Protein AF-0000000070534910 (afdb_homodimer)

Solvent-accessible surface area (backbone atoms only — not comparable to full-atom values): 17827 Å² total; per-residue (Å²): 133,79,80,84,68,73,78,79,68,80,75,78,78,76,74,76,77,80,67,72,77,66,72,62,59,56,47,49,51,49,46,51,58,45,48,72,62,50,67,74,74,68,76,67,68,64,69,59,75,60,53,63,81,56,89,54,40,51,36,64,45,74,41,80,43,44,37,58,81,62,68,38,50,87,40,42,67,33,67,62,56,49,72,43,38,45,42,42,46,44,35,56,79,81,44,58,54,65,38,66,34,26,46,50,37,21,41,42,20,73,74,67,58,80,42,68,62,32,36,31,23,67,69,40,56,37,62,41,70,36,33,28,46,47,99,86,66,45,82,45,74,46,78,39,61,44,48,34,47,71,42,52,27,14,55,131,77,85,79,68,69,81,73,68,79,74,77,75,73,72,75,75,78,68,72,77,66,71,62,60,57,46,48,49,49,45,52,57,45,50,74,63,49,69,74,75,69,75,66,68,64,69,59,76,61,52,64,81,56,89,53,39,51,36,63,46,73,44,80,43,43,36,58,81,63,68,38,49,89,38,43,68,33,67,61,55,49,73,41,36,46,42,43,46,45,37,56,78,81,43,58,56,64,38,66,35,26,45,50,38,22,42,42,20,72,74,67,58,80,41,68,62,30,37,31,22,67,69,40,55,37,64,42,72,36,32,26,45,48,99,84,67,46,80,43,76,47,79,38,62,46,47,33,48,72,42,52,28,14,54

Structure (mmCIF, N/CA/C/O backbone):
data_AF-0000000070534910-model_v1
#
loop_
_entity.id
_entity.type
_entity.pdbx_description
1 polymer 'TGF-beta family profile domain-containing protein'
#
loop_
_atom_site.group_PDB
_atom_site.id
_atom_site.type_symbol
_atom_site.label_atom_id
_atom_site.label_alt_id
_atom_site.label_comp_id
_atom_site.label_asym_id
_atom_site.label_entity_id
_atom_site.label_seq_id
_atom_site.pdbx_PDB_ins_code
_atom_site.Cartn_x
_atom_site.Cartn_y
_atom_site.Cartn_z
_atom_site.occupancy
_atom_site.B_iso_or_equiv
_atom_site.auth_seq_id
_atom_site.auth_comp_id
_atom_site.auth_asym_id
_atom_site.auth_atom_id
_atom_site.pdbx_PDB_model_num
ATOM 1 N N . VAL A 1 1 ? 40.25 -13.133 -57.094 1 22.84 1 VAL A N 1
ATOM 2 C CA . VAL A 1 1 ? 39.719 -14.414 -56.625 1 22.84 1 VAL A CA 1
ATOM 3 C C . VAL A 1 1 ? 40.625 -14.969 -55.531 1 22.84 1 VAL A C 1
ATOM 5 O O . VAL A 1 1 ? 40.156 -15.484 -54.531 1 22.84 1 VAL A O 1
ATOM 8 N N . GLY A 1 2 ? 41.938 -14.969 -55.625 1 22.06 2 GLY A N 1
ATOM 9 C CA . GLY A 1 2 ? 42.594 -16.172 -55.125 1 22.06 2 GLY A CA 1
ATOM 10 C C . GLY A 1 2 ? 42.906 -16.156 -53.656 1 22.06 2 GLY A C 1
ATOM 11 O O . GLY A 1 2 ? 43.062 -17.219 -53.031 1 22.06 2 GLY A O 1
ATOM 12 N N . VAL A 1 3 ? 43.375 -15.039 -53.125 1 27.94 3 VAL A N 1
ATOM 13 C CA . VAL A 1 3 ? 44.406 -15.062 -52.062 1 27.94 3 VAL A CA 1
ATOM 14 C C . VAL A 1 3 ? 43.75 -15.305 -50.719 1 27.94 3 VAL A C 1
ATOM 16 O O . VAL A 1 3 ? 44.438 -15.594 -49.719 1 27.94 3 VAL A O 1
ATOM 19 N N . LEU A 1 4 ? 42.375 -14.969 -50.562 1 28.66 4 LEU A N 1
ATOM 20 C CA . LEU A 1 4 ? 41.875 -14.57 -49.25 1 28.66 4 LEU A CA 1
ATOM 21 C C . LEU A 1 4 ? 41.656 -15.797 -48.344 1 28.66 4 LEU A C 1
ATOM 23 O O . LEU A 1 4 ? 41.031 -15.695 -47.312 1 28.66 4 LEU A O 1
ATOM 27 N N . GLN A 1 5 ? 42 -17 -48.906 1 27.08 5 GLN A N 1
ATOM 28 C CA . GLN A 1 5 ? 41.281 -18.172 -48.438 1 27.08 5 GLN A CA 1
ATOM 29 C C . GLN A 1 5 ? 41.75 -18.578 -47.031 1 27.08 5 GLN A C 1
ATOM 31 O O . GLN A 1 5 ? 41.156 -19.438 -46.375 1 27.08 5 GLN A O 1
ATOM 36 N N . TRP A 1 6 ? 42.969 -18.188 -46.625 1 26.48 6 TRP A N 1
ATOM 37 C CA . TRP A 1 6 ? 43.656 -19.297 -45.969 1 26.48 6 TRP A CA 1
ATOM 38 C C . TRP A 1 6 ? 43.125 -19.516 -44.562 1 26.48 6 TRP A C 1
ATOM 40 O O . TRP A 1 6 ? 42.938 -20.672 -44.156 1 26.48 6 TRP A O 1
ATOM 50 N N . LEU A 1 7 ? 43.156 -18.516 -43.625 1 28.38 7 LEU A N 1
ATOM 51 C CA . LEU A 1 7 ? 43.625 -18.781 -42.281 1 28.38 7 LEU A CA 1
ATOM 52 C C . LEU A 1 7 ? 42.5 -19.312 -41.406 1 28.38 7 LEU A C 1
ATOM 54 O O . LEU A 1 7 ? 42.656 -19.391 -40.188 1 28.38 7 LEU A O 1
ATOM 58 N N . LEU A 1 8 ? 41.281 -19.547 -41.906 1 32.53 8 LEU A N 1
ATOM 59 C CA . LEU A 1 8 ? 40.219 -19.609 -40.938 1 32.53 8 LEU A CA 1
ATOM 60 C C . LEU A 1 8 ? 40.25 -20.922 -40.156 1 32.53 8 LEU A C 1
ATOM 62 O O . LEU A 1 8 ? 39.812 -21.969 -40.656 1 32.53 8 LEU A O 1
ATOM 66 N N . GLY A 1 9 ? 41.5 -21.281 -39.719 1 27.59 9 GLY A N 1
ATOM 67 C CA . GLY A 1 9 ? 41.562 -22.594 -39.094 1 27.59 9 GLY A CA 1
ATOM 68 C C . GLY A 1 9 ? 40.5 -22.828 -38.062 1 27.59 9 GLY A C 1
ATOM 69 O O . GLY A 1 9 ? 39.875 -21.875 -37.562 1 27.59 9 GLY A O 1
ATOM 70 N N . ARG A 1 10 ? 40.156 -24.109 -37.719 1 30.59 10 ARG A N 1
ATOM 71 C CA . ARG A 1 10 ? 39.156 -25.062 -37.188 1 30.59 10 ARG A CA 1
ATOM 72 C C . ARG A 1 10 ? 39.094 -24.984 -35.656 1 30.59 10 ARG A C 1
ATOM 74 O O . ARG A 1 10 ? 39.875 -25.656 -34.969 1 30.59 10 ARG A O 1
ATOM 81 N N . LEU A 1 11 ? 39.156 -23.844 -35 1 33.03 11 LEU A N 1
ATOM 82 C CA . LEU A 1 11 ? 39.188 -24.078 -33.562 1 33.03 11 LEU A CA 1
ATOM 83 C C . LEU A 1 11 ? 38 -24.922 -33.125 1 33.03 11 LEU A C 1
ATOM 85 O O . LEU A 1 11 ? 36.844 -24.656 -33.531 1 33.03 11 LEU A O 1
ATOM 89 N N . PRO A 1 12 ? 38.188 -26.234 -32.812 1 33.62 12 PRO A N 1
ATOM 90 C CA . PRO A 1 12 ? 37.125 -27.156 -32.344 1 33.62 12 PRO A CA 1
ATOM 91 C C . PRO A 1 12 ? 36.406 -26.641 -31.125 1 33.62 12 PRO A C 1
ATOM 93 O O . PRO A 1 12 ? 37 -26.172 -30.172 1 33.62 12 PRO A O 1
ATOM 96 N N . TRP A 1 13 ? 35.344 -25.875 -31.25 1 32.12 13 TRP A N 1
ATOM 97 C CA . TRP A 1 13 ? 34.438 -25.5 -30.188 1 32.12 13 TRP A CA 1
ATOM 98 C C . TRP A 1 13 ? 33.969 -26.734 -29.406 1 32.12 13 TRP A C 1
ATOM 100 O O . TRP A 1 13 ? 33.219 -27.562 -29.938 1 32.12 13 TRP A O 1
ATOM 110 N N . HIS A 1 14 ? 34.906 -27.453 -28.703 1 31.38 14 HIS A N 1
ATOM 111 C CA . HIS A 1 14 ? 34.438 -28.531 -27.844 1 31.38 14 HIS A CA 1
ATOM 112 C C . HIS A 1 14 ? 33.281 -28.078 -26.953 1 31.38 14 HIS A C 1
ATOM 114 O O . HIS A 1 14 ? 33.438 -27.109 -26.203 1 31.38 14 HIS A O 1
ATOM 120 N N . GLN A 1 15 ? 32.062 -28.156 -27.375 1 29.89 15 GLN A N 1
ATOM 121 C CA . GLN A 1 15 ? 30.828 -28.094 -26.625 1 29.89 15 GLN A CA 1
ATOM 122 C C . GLN A 1 15 ? 30.891 -28.969 -25.375 1 29.89 15 GLN A C 1
ATOM 124 O O . GLN A 1 15 ? 30.797 -30.188 -25.469 1 29.89 15 GLN A O 1
ATOM 129 N N . GLU A 1 16 ? 31.812 -28.719 -24.438 1 33.69 16 GLU A N 1
ATOM 130 C CA . GLU A 1 16 ? 31.656 -29.531 -23.219 1 33.69 16 GLU A CA 1
ATOM 131 C C . GLU A 1 16 ? 30.203 -29.531 -22.734 1 33.69 16 GLU A C 1
ATOM 133 O O . GLU A 1 16 ? 29.594 -28.469 -22.609 1 33.69 16 GLU A O 1
ATOM 138 N N . ASN A 1 17 ? 29.438 -30.594 -22.984 1 32.16 17 ASN A N 1
ATOM 139 C CA . ASN A 1 17 ? 28.125 -31 -22.469 1 32.16 17 ASN A CA 1
ATOM 140 C C . ASN A 1 17 ? 28.016 -30.766 -20.969 1 32.16 17 ASN A C 1
ATOM 142 O O . ASN A 1 17 ? 28.688 -31.422 -20.172 1 32.16 17 ASN A O 1
ATOM 146 N N . TRP A 1 18 ? 27.891 -29.562 -20.453 1 38.5 18 TRP A N 1
ATOM 147 C CA . TRP A 1 18 ? 27.562 -29.344 -19.047 1 38.5 18 TRP A CA 1
ATOM 148 C C . TRP A 1 18 ? 26.359 -30.188 -18.641 1 38.5 18 TRP A C 1
ATOM 150 O O . TRP A 1 18 ? 25.25 -30 -19.141 1 38.5 18 TRP A O 1
ATOM 160 N N . GLU A 1 19 ? 26.562 -31.469 -18.391 1 36.44 19 GLU A N 1
ATOM 161 C CA . GLU A 1 19 ? 25.484 -32.312 -17.844 1 36.44 19 GLU A CA 1
ATOM 162 C C . GLU A 1 19 ? 24.969 -31.75 -16.516 1 36.44 19 GLU A C 1
ATOM 164 O O . GLU A 1 19 ? 25.75 -31.406 -15.633 1 36.44 19 GLU A O 1
ATOM 169 N N . PRO A 1 20 ? 23.844 -31.266 -16.516 1 40 20 PRO A N 1
ATOM 170 C CA . PRO A 1 20 ? 23.297 -30.766 -15.242 1 40 20 PRO A CA 1
ATOM 171 C C . PRO A 1 20 ? 23.438 -31.766 -14.109 1 40 20 PRO A C 1
ATOM 173 O O . PRO A 1 20 ? 23.469 -32.969 -14.344 1 40 20 PRO A O 1
ATOM 176 N N . PRO A 1 21 ? 24.094 -31.453 -13.078 1 40.59 21 PRO A N 1
ATOM 177 C CA . PRO A 1 21 ? 24.203 -32.438 -12 1 40.59 21 PRO A CA 1
ATOM 178 C C . PRO A 1 21 ? 22.891 -33.188 -11.727 1 40.59 21 PRO A C 1
ATOM 180 O O . PRO A 1 21 ? 21.812 -32.656 -12.062 1 40.59 21 PRO A O 1
ATOM 183 N N . ALA A 1 22 ? 22.906 -34.5 -11.477 1 38.75 22 ALA A N 1
ATOM 184 C CA . ALA A 1 22 ? 21.828 -35.469 -11.281 1 38.75 22 ALA A CA 1
ATOM 185 C C . ALA A 1 22 ? 20.766 -34.906 -10.328 1 38.75 22 ALA A C 1
ATOM 187 O O . ALA A 1 22 ? 21.078 -34.125 -9.445 1 38.75 22 ALA A O 1
ATOM 188 N N . TRP A 1 23 ? 19.453 -35.188 -10.562 1 43.28 23 TRP A N 1
ATOM 189 C CA . TRP A 1 23 ? 18.188 -34.875 -9.922 1 43.28 23 TRP A CA 1
ATOM 190 C C . TRP A 1 23 ? 18.25 -35.188 -8.422 1 43.28 23 TRP A C 1
ATOM 192 O O . TRP A 1 23 ? 17.375 -34.75 -7.66 1 43.28 23 TRP A O 1
ATOM 202 N N . GLY A 1 24 ? 19.141 -36.062 -8.039 1 42.91 24 GLY A N 1
ATOM 203 C CA . GLY A 1 24 ? 19.188 -36.531 -6.656 1 42.91 24 GLY A CA 1
ATOM 204 C C . GLY A 1 24 ? 19.625 -35.438 -5.695 1 42.91 24 GLY A C 1
ATOM 205 O O . GLY A 1 24 ? 19.172 -35.375 -4.555 1 42.91 24 GLY A O 1
ATOM 206 N N . SER A 1 25 ? 20.656 -34.688 -6.121 1 49.06 25 SER A N 1
ATOM 207 C CA . SER A 1 25 ? 21.188 -33.688 -5.199 1 49.06 25 SER A CA 1
ATOM 208 C C . SER A 1 25 ? 20.219 -32.531 -5.023 1 49.06 25 SER A C 1
ATOM 210 O O . SER A 1 25 ? 20.141 -31.953 -3.939 1 49.06 25 SER A O 1
ATOM 212 N N . LEU A 1 26 ? 19.516 -32.188 -6.062 1 45.28 26 LEU A N 1
ATOM 213 C CA . LEU A 1 26 ? 18.547 -31.094 -5.93 1 45.28 26 LEU A CA 1
ATOM 214 C C . LEU A 1 26 ? 17.328 -31.547 -5.117 1 45.28 26 LEU A C 1
ATOM 216 O O . LEU A 1 26 ? 16.719 -30.734 -4.418 1 45.28 26 LEU A O 1
ATOM 220 N N . GLU A 1 27 ? 16.984 -32.844 -5.242 1 47.19 27 GLU A N 1
ATOM 221 C CA . GLU A 1 27 ? 15.938 -33.375 -4.387 1 47.19 27 GLU A CA 1
ATOM 222 C C . GLU A 1 27 ? 16.359 -33.375 -2.922 1 47.19 27 GLU A C 1
ATOM 224 O O . GLU A 1 27 ? 15.57 -33.094 -2.033 1 47.19 27 GLU A O 1
ATOM 229 N N . MET A 1 28 ? 17.641 -33.688 -2.686 1 47.75 28 MET A N 1
ATOM 230 C CA . MET A 1 28 ? 18.141 -33.656 -1.311 1 47.75 28 MET A CA 1
ATOM 231 C C . MET A 1 28 ? 18.141 -32.25 -0.752 1 47.75 28 MET A C 1
ATOM 233 O O . MET A 1 28 ? 17.766 -32.031 0.404 1 47.75 28 MET A O 1
ATOM 237 N N . LEU A 1 29 ? 18.516 -31.281 -1.653 1 47.78 29 LEU A N 1
ATOM 238 C CA . LEU A 1 29 ? 18.484 -29.906 -1.172 1 47.78 29 LEU A CA 1
ATOM 239 C C . LEU A 1 29 ? 17.047 -29.406 -1.02 1 47.78 29 LEU A C 1
ATOM 241 O O . LEU A 1 29 ? 16.734 -28.703 -0.0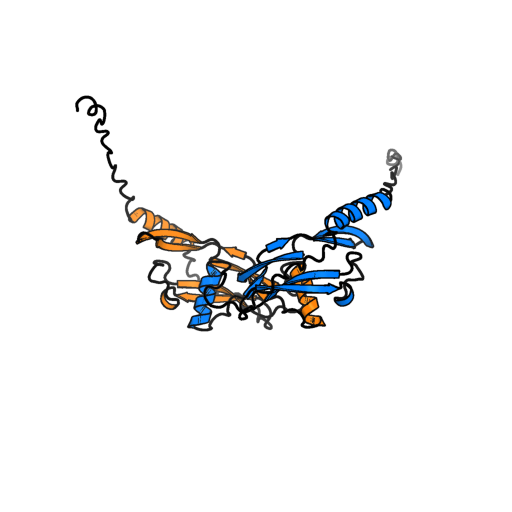58 1 47.78 29 LEU A O 1
ATOM 245 N N . ALA A 1 30 ? 16.156 -29.766 -1.911 1 46.94 30 ALA A N 1
ATOM 246 C CA . ALA A 1 30 ? 14.742 -29.438 -1.763 1 46.94 30 ALA A CA 1
ATOM 247 C C . ALA A 1 30 ? 14.133 -30.156 -0.566 1 46.94 30 ALA A C 1
ATOM 249 O O . ALA A 1 30 ? 13.344 -29.578 0.185 1 46.94 30 ALA A O 1
ATOM 250 N N . ARG A 1 31 ? 14.438 -31.359 -0.306 1 46.19 31 ARG A N 1
ATOM 251 C CA . ARG A 1 31 ? 13.992 -32.094 0.871 1 46.19 31 ARG A CA 1
ATOM 252 C C . ARG A 1 31 ? 14.609 -31.531 2.143 1 46.19 31 ARG A C 1
ATOM 254 O O . ARG A 1 31 ? 13.953 -31.469 3.184 1 46.19 31 ARG A O 1
ATOM 261 N N . SER A 1 32 ? 15.914 -31.172 2.104 1 45.91 32 SER A N 1
ATOM 262 C CA . SER A 1 32 ? 16.5 -30.531 3.279 1 45.91 32 SER A CA 1
ATOM 263 C C . SER A 1 32 ? 15.859 -29.188 3.568 1 45.91 32 SER A C 1
ATOM 265 O O . SER A 1 32 ? 15.586 -28.859 4.727 1 45.91 32 SER A O 1
ATOM 267 N N . LEU A 1 33 ? 15.609 -28.422 2.525 1 44.97 33 LEU A N 1
ATOM 268 C CA . LEU A 1 33 ? 14.914 -27.156 2.727 1 44.97 33 LEU A CA 1
ATOM 269 C C . LEU A 1 33 ? 13.445 -27.391 3.049 1 44.97 33 LEU A C 1
ATOM 271 O O . LEU A 1 33 ? 12.859 -26.672 3.869 1 44.97 33 LEU A O 1
ATOM 275 N N . ALA A 1 34 ? 12.875 -28.359 2.465 1 40.88 34 ALA A N 1
ATOM 276 C CA . ALA A 1 34 ? 11.516 -28.75 2.846 1 40.88 34 ALA A CA 1
ATOM 277 C C . ALA A 1 34 ? 11.492 -29.359 4.242 1 40.88 34 ALA A C 1
ATOM 279 O O . ALA A 1 34 ? 10.516 -29.188 4.98 1 40.88 34 ALA A O 1
ATOM 280 N N . LYS A 1 35 ? 12.508 -30.234 4.602 1 40.56 35 LYS A N 1
ATOM 281 C CA . LYS A 1 35 ? 12.555 -30.781 5.957 1 40.56 35 LYS A CA 1
ATOM 282 C C . LYS A 1 35 ? 12.688 -29.672 6.988 1 40.56 35 LYS A C 1
ATOM 284 O O . LYS A 1 35 ? 12.258 -29.812 8.133 1 40.56 35 LYS A O 1
ATOM 289 N N . HIS A 1 36 ? 13.516 -28.641 6.766 1 40.38 36 HIS A N 1
ATOM 290 C CA . HIS A 1 36 ? 13.508 -27.562 7.75 1 40.38 36 HIS A CA 1
ATOM 291 C C . HIS A 1 36 ? 12.133 -26.906 7.836 1 40.38 36 HIS A C 1
ATOM 293 O O . HIS A 1 36 ? 11.875 -26.109 8.742 1 40.38 36 HIS A O 1
ATOM 299 N N . PHE A 1 37 ? 11.367 -27.078 6.738 1 38.44 37 PHE A N 1
ATOM 300 C CA . PHE A 1 37 ? 10.008 -26.562 6.887 1 38.44 37 PHE A CA 1
ATOM 301 C C . PHE A 1 37 ? 9.086 -27.625 7.461 1 38.44 37 PHE A C 1
ATOM 303 O O . PHE A 1 37 ? 7.863 -27.453 7.469 1 38.44 37 PHE A O 1
ATOM 310 N N . GLN A 1 38 ? 9.555 -28.859 7.52 1 34.72 38 GLN A N 1
ATOM 311 C CA . GLN A 1 38 ? 8.68 -29.828 8.188 1 34.72 38 GLN A CA 1
ATOM 312 C C . GLN A 1 38 ? 8.602 -29.547 9.688 1 34.72 38 GLN A C 1
ATOM 314 O O . GLN A 1 38 ? 9.609 -29.625 10.391 1 34.72 38 GLN A O 1
ATOM 319 N N . HIS A 1 39 ? 7.828 -28.672 10.148 1 31.25 39 HIS A N 1
ATOM 320 C CA . HIS A 1 39 ? 7.484 -28.594 11.562 1 31.25 39 HIS A CA 1
ATOM 321 C C . HIS A 1 39 ? 7.105 -29.969 12.117 1 31.25 39 HIS A C 1
ATOM 323 O O . HIS A 1 39 ? 6.492 -30.781 11.422 1 31.25 39 HIS A O 1
ATOM 329 N N . PRO A 1 40 ? 7.824 -30.641 13.023 1 32.34 40 PRO A N 1
ATOM 330 C CA . PRO A 1 40 ? 7.203 -31.734 13.789 1 32.34 40 PRO A CA 1
ATOM 331 C C . PRO A 1 40 ? 5.719 -31.484 14.055 1 32.34 40 PRO A C 1
ATOM 333 O O . PRO A 1 40 ? 5.273 -30.344 14.109 1 32.34 40 PRO A O 1
ATOM 336 N N . SER A 1 41 ? 4.859 -32.5 13.727 1 32.31 41 SER A N 1
ATOM 337 C CA . SER A 1 41 ? 3.422 -32.531 13.961 1 32.31 41 SER A CA 1
ATOM 338 C C . SER A 1 41 ? 3.094 -32.188 15.414 1 32.31 41 SER A C 1
ATOM 340 O O . SER A 1 41 ? 2.02 -32.531 15.914 1 32.31 41 SER A O 1
ATOM 342 N N . ARG A 1 42 ? 4.035 -31.891 16.297 1 29.94 42 ARG A N 1
ATOM 343 C CA . ARG A 1 42 ? 3.34 -31.719 17.562 1 29.94 42 ARG A CA 1
ATOM 344 C C . ARG A 1 42 ? 2.076 -30.875 17.391 1 29.94 42 ARG A C 1
ATOM 346 O O . ARG A 1 42 ? 2.029 -29.984 16.531 1 29.94 42 ARG A O 1
ATOM 353 N N . ARG A 1 43 ? 0.909 -31.453 17.75 1 31.55 43 ARG A N 1
ATOM 354 C CA . ARG A 1 43 ? -0.457 -30.969 17.906 1 31.55 43 ARG A CA 1
ATOM 355 C C . ARG A 1 43 ? -0.469 -29.516 18.422 1 31.55 43 ARG A C 1
ATOM 357 O O . ARG A 1 43 ? -1.476 -29.062 18.953 1 31.55 43 ARG A O 1
ATOM 364 N N . GLY A 1 44 ? 0.792 -29.047 18.734 1 28.08 44 GLY A N 1
ATOM 365 C CA . GLY A 1 44 ? 0.521 -27.766 19.375 1 28.08 44 GLY A CA 1
ATOM 366 C C . GLY A 1 44 ? -0.307 -26.828 18.516 1 28.08 44 GLY A C 1
ATOM 367 O O . GLY A 1 44 ? -0.057 -26.688 17.328 1 28.08 44 GLY A O 1
ATOM 368 N N . GLY A 1 45 ? -1.567 -26.781 18.766 1 27.95 45 GLY A N 1
ATOM 369 C CA . GLY A 1 45 ? -2.449 -25.75 18.25 1 27.95 45 GLY A CA 1
ATOM 370 C C . GLY A 1 45 ? -1.755 -24.406 18.047 1 27.95 45 GLY A C 1
ATOM 371 O O . GLY A 1 45 ? -1.227 -23.828 19 1 27.95 45 GLY A O 1
ATOM 372 N N . PHE A 1 46 ? -0.848 -24.406 17.125 1 30.89 46 PHE A N 1
ATOM 373 C CA . PHE A 1 46 ? -0.52 -23 16.891 1 30.89 46 PHE A CA 1
ATOM 374 C C . PHE A 1 46 ? -1.752 -22.125 17.062 1 30.89 46 PHE A C 1
ATOM 376 O O . PHE A 1 46 ? -2.77 -22.344 16.406 1 30.89 46 PHE A O 1
ATOM 383 N N . PRO A 1 47 ? -1.944 -21.688 18.312 1 33.5 47 PRO A N 1
ATOM 384 C CA . PRO A 1 47 ? -3.051 -20.734 18.281 1 33.5 47 PRO A CA 1
ATOM 385 C C . PRO A 1 47 ? -3.088 -19.906 17 1 33.5 47 PRO A C 1
ATOM 387 O O . PRO A 1 47 ? -2.051 -19.422 16.547 1 33.5 47 PRO A O 1
ATOM 390 N N . GLY A 1 48 ? -3.553 -20.5 15.914 1 32.66 48 GLY A N 1
ATOM 391 C CA . GLY A 1 48 ? -3.867 -19.5 14.898 1 32.66 48 GLY A CA 1
ATOM 392 C C . GLY A 1 48 ? -3.93 -18.094 15.453 1 32.66 48 GLY A C 1
ATOM 393 O O . GLY A 1 48 ? -4.449 -17.875 16.547 1 32.66 48 GLY A O 1
ATOM 394 N N . SER A 1 49 ? -2.793 -17.484 15.477 1 35.22 49 SER A N 1
ATOM 395 C CA . SER A 1 49 ? -3.102 -16.094 15.797 1 35.22 49 SER A CA 1
ATOM 396 C C . SER A 1 49 ? -4.566 -15.773 15.523 1 35.22 49 SER A C 1
ATOM 398 O O . SER A 1 49 ? -5.012 -15.805 14.375 1 35.22 49 SER A O 1
ATOM 400 N N . ARG A 1 50 ? -5.484 -16.406 16.234 1 36.34 50 ARG A N 1
ATOM 401 C CA . ARG A 1 50 ? -6.809 -15.789 16.219 1 36.34 50 ARG A CA 1
ATOM 402 C C . ARG A 1 50 ? -6.738 -14.359 15.688 1 36.34 50 ARG A C 1
ATOM 404 O O . ARG A 1 50 ? -5.953 -13.547 16.188 1 36.34 50 ARG A O 1
ATOM 411 N N . GLY A 1 51 ? -6.816 -14.25 14.461 1 41 51 GLY A N 1
ATOM 412 C CA . GLY A 1 51 ? -7.043 -12.867 14.07 1 41 51 GLY A CA 1
ATOM 413 C C . GLY A 1 51 ? -7.57 -12.008 15.195 1 41 51 GLY A C 1
ATOM 414 O O . GLY A 1 51 ? -8.453 -12.43 15.945 1 41 51 GLY A O 1
ATOM 415 N N . GLU A 1 52 ? -6.73 -11.539 16 1 45.06 52 GLU A N 1
ATOM 416 C CA . GLU A 1 52 ? -7.426 -10.555 16.828 1 45.06 52 GLU A CA 1
ATOM 417 C C . GLU A 1 52 ? -8.828 -10.281 16.297 1 45.06 52 GLU A C 1
ATOM 419 O O . GLU A 1 52 ? -9.039 -10.172 15.086 1 45.06 52 GLU A O 1
ATOM 424 N N . ALA A 1 53 ? -9.852 -10.93 16.75 1 49 53 ALA A N 1
ATOM 425 C CA . ALA A 1 53 ? -11.227 -10.531 16.453 1 49 53 ALA A CA 1
ATOM 426 C C . ALA A 1 53 ? -11.273 -9.125 15.859 1 49 53 ALA A C 1
ATOM 428 O O . ALA A 1 53 ? -11.094 -8.133 16.562 1 49 53 ALA A O 1
ATOM 429 N N . SER A 1 54 ? -10.641 -9.039 14.578 1 60.44 54 SER A N 1
ATOM 430 C CA . SER A 1 54 ? -10.484 -7.738 13.93 1 60.44 54 SER A CA 1
ATOM 431 C C . SER A 1 54 ? -11.758 -6.906 14.039 1 60.44 54 SER A C 1
ATOM 433 O O . SER A 1 54 ? -12.844 -7.383 13.695 1 60.44 54 SER A O 1
ATOM 435 N N . ASP A 1 55 ? -11.891 -6.246 15.07 1 83.56 55 ASP A N 1
ATOM 436 C CA . ASP A 1 55 ? -12.945 -5.246 15.117 1 83.56 55 ASP A CA 1
ATOM 437 C C . ASP A 1 55 ? -13.141 -4.594 13.75 1 83.56 55 ASP A C 1
ATOM 439 O O . ASP A 1 55 ? -13.453 -3.402 13.664 1 83.56 55 ASP A O 1
ATOM 443 N N . GLY A 1 56 ? -12.641 -5.438 12.57 1 95.5 56 GLY A N 1
ATOM 444 C CA . GLY A 1 56 ? -12.852 -4.926 11.227 1 95.5 56 GLY A CA 1
ATOM 445 C C . GLY A 1 56 ? -11.742 -4.008 10.75 1 95.5 56 GLY A C 1
ATOM 446 O O . GLY A 1 56 ? -11.766 -3.531 9.617 1 95.5 56 GLY A O 1
ATOM 447 N N . LYS A 1 57 ? -10.766 -3.854 11.617 1 97.44 57 LYS A N 1
ATOM 448 C CA . LYS A 1 57 ? -9.656 -2.959 11.281 1 97.44 57 LYS A CA 1
ATOM 449 C C . LYS A 1 57 ? -8.539 -3.711 10.562 1 97.44 57 LYS A C 1
ATOM 451 O O . LYS A 1 57 ? -8.438 -4.934 10.68 1 97.44 57 LYS A O 1
ATOM 456 N N . CYS A 1 58 ? -7.719 -3.035 9.852 1 98.56 58 CYS A N 1
ATOM 457 C CA . CYS A 1 58 ? -6.605 -3.541 9.062 1 98.56 58 CYS A CA 1
ATOM 458 C C . CYS A 1 58 ? -5.789 -4.555 9.852 1 98.56 58 CYS A C 1
ATOM 460 O O . CYS A 1 58 ? -5.219 -4.219 10.891 1 98.56 58 CYS A O 1
ATOM 462 N N . CYS A 1 59 ? -5.707 -5.801 9.32 1 98.5 59 CYS A N 1
ATOM 463 C CA . CYS A 1 59 ? -4.953 -6.852 9.992 1 98.5 59 CYS A CA 1
ATOM 464 C C . CYS A 1 59 ? -4.527 -7.934 9.008 1 98.5 59 CYS A C 1
ATOM 466 O O . CYS A 1 59 ? -4.957 -7.93 7.852 1 98.5 59 CYS A O 1
ATOM 468 N N . LEU A 1 60 ? -3.588 -8.766 9.492 1 98.69 60 LEU A N 1
ATOM 469 C CA . LEU A 1 60 ? -3.055 -9.867 8.703 1 98.69 60 LEU A CA 1
ATOM 470 C C . LEU A 1 60 ? -3.982 -11.078 8.766 1 98.69 60 LEU A C 1
ATOM 472 O O . LEU A 1 60 ? -4.434 -11.461 9.852 1 98.69 60 LEU A O 1
ATOM 476 N N . LYS A 1 61 ? -4.348 -11.648 7.617 1 98.5 61 LYS A N 1
ATOM 477 C CA . LYS A 1 61 ? -5.133 -12.867 7.504 1 98.5 61 LYS A CA 1
ATOM 478 C C . LYS A 1 61 ? -4.41 -13.906 6.648 1 98.5 61 LYS A C 1
ATOM 480 O O . LYS A 1 61 ? -3.342 -13.633 6.102 1 98.5 61 LYS A O 1
ATOM 485 N N . SER A 1 62 ? -4.941 -15.078 6.598 1 98.38 62 SER A N 1
ATOM 486 C CA . SER A 1 62 ? -4.305 -16.156 5.836 1 98.38 62 SER A CA 1
ATOM 487 C C . SER A 1 62 ? -5.34 -17.016 5.137 1 98.38 62 SER A C 1
ATOM 489 O O . SER A 1 62 ? -6.453 -17.203 5.637 1 98.38 62 SER A O 1
ATOM 491 N N . LEU A 1 63 ? -4.988 -17.562 4.023 1 98.44 63 LEU A N 1
ATOM 492 C CA . LEU A 1 63 ? -5.816 -18.422 3.193 1 98.44 63 LEU A CA 1
ATOM 493 C C . LEU A 1 63 ? -4.961 -19.453 2.459 1 98.44 63 LEU A C 1
ATOM 495 O O . LEU A 1 63 ? -3.92 -19.109 1.896 1 98.44 63 LEU A O 1
ATOM 499 N N . LYS A 1 64 ? -5.383 -20.625 2.516 1 98.69 64 LYS A N 1
ATOM 500 C CA . LYS A 1 64 ? -4.672 -21.609 1.701 1 98.69 64 LYS A CA 1
ATOM 501 C C . LYS A 1 64 ? -5 -21.438 0.22 1 98.69 64 LYS A C 1
ATOM 503 O O . LYS A 1 64 ? -6.168 -21.453 -0.167 1 98.69 64 LYS A O 1
ATOM 508 N N . VAL A 1 65 ? -3.994 -21.375 -0.599 1 98.62 65 VAL A N 1
ATOM 509 C CA . VAL A 1 65 ? -4.172 -21.141 -2.029 1 98.62 65 VAL A CA 1
ATOM 510 C C . VAL A 1 65 ? -3.467 -22.25 -2.816 1 98.62 65 VAL A C 1
ATOM 512 O O . VAL A 1 65 ? -2.285 -22.531 -2.594 1 98.62 65 VAL A O 1
ATOM 515 N N . SER A 1 66 ? -4.27 -22.828 -3.703 1 98.38 66 SER A N 1
ATOM 516 C CA . SER A 1 66 ? -3.715 -23.781 -4.656 1 98.38 66 SER A CA 1
ATOM 517 C C . SER A 1 66 ? -3.336 -23.094 -5.965 1 98.38 66 SER A C 1
ATOM 519 O O . SER A 1 66 ? -4.137 -22.359 -6.539 1 98.38 66 SER A O 1
ATOM 521 N N . PHE A 1 67 ? -2.104 -23.453 -6.43 1 98.5 67 PHE A N 1
ATOM 522 C CA . PHE A 1 67 ? -1.678 -22.859 -7.695 1 98.5 67 PHE A CA 1
ATOM 523 C C . PHE A 1 67 ? -2.533 -23.375 -8.844 1 98.5 67 PHE A C 1
ATOM 525 O O . PHE A 1 67 ? -2.715 -22.672 -9.852 1 98.5 67 PHE A O 1
ATOM 532 N N . GLN A 1 68 ? -3.064 -24.5 -8.695 1 98.19 68 GLN A N 1
ATOM 533 C CA . GLN A 1 68 ? -4.016 -25 -9.672 1 98.19 68 GLN A CA 1
ATOM 534 C C . GLN A 1 68 ? -5.277 -24.156 -9.711 1 98.19 68 GLN A C 1
ATOM 536 O O . GLN A 1 68 ? -5.762 -23.781 -10.789 1 98.19 68 GLN A O 1
ATOM 541 N N . ASP A 1 69 ? -5.793 -23.797 -8.562 1 97.12 69 ASP A N 1
ATOM 542 C CA . ASP A 1 69 ? -7.051 -23.062 -8.461 1 97.12 69 ASP A CA 1
ATOM 543 C C . ASP A 1 69 ? -6.926 -21.672 -9.078 1 97.12 69 ASP A C 1
ATOM 545 O O . ASP A 1 69 ? -7.914 -21.109 -9.547 1 97.12 69 ASP A O 1
ATOM 549 N N . ILE A 1 70 ? -5.684 -21.188 -9.109 1 97.31 70 ILE A N 1
ATOM 550 C CA . ILE A 1 70 ? -5.535 -19.828 -9.648 1 97.31 70 ILE A CA 1
ATOM 551 C C . ILE A 1 70 ? -4.98 -19.906 -11.07 1 97.31 70 ILE A C 1
ATOM 553 O O . ILE A 1 70 ? -4.574 -18.891 -11.633 1 97.31 70 ILE A O 1
ATOM 557 N N . GLY A 1 71 ? -4.848 -21.094 -11.578 1 97.19 71 GLY A N 1
ATOM 558 C CA . GLY A 1 71 ? -4.488 -21.281 -12.969 1 97.19 71 GLY A CA 1
ATOM 559 C C . GLY A 1 71 ? -2.994 -21.234 -13.219 1 97.19 71 GLY A C 1
ATOM 560 O O . GLY A 1 71 ? -2.551 -20.938 -14.328 1 97.19 71 GLY A O 1
ATOM 561 N N . TRP A 1 72 ? -2.207 -21.484 -12.203 1 97.81 72 TRP A N 1
ATOM 562 C CA . TRP A 1 72 ? -0.763 -21.328 -12.352 1 97.81 72 TRP A CA 1
ATOM 563 C C . TRP A 1 72 ? -0.067 -22.688 -12.352 1 97.81 72 TRP A C 1
ATOM 565 O O . TRP A 1 72 ? 1.163 -22.766 -12.305 1 97.81 72 TRP A O 1
ATOM 575 N N . SER A 1 73 ? -0.774 -23.703 -12.492 1 97.31 73 SER A N 1
ATOM 576 C CA . SER A 1 73 ? -0.188 -25.031 -12.414 1 97.31 73 SER A CA 1
ATOM 577 C C . SER A 1 73 ? 0.556 -25.391 -13.695 1 97.31 73 SER A C 1
ATOM 579 O O . SER A 1 73 ? 1.283 -26.391 -13.75 1 97.31 73 SER A O 1
ATOM 581 N N . ASP A 1 74 ? 0.413 -24.641 -14.703 1 97.12 74 ASP A N 1
ATOM 582 C CA . ASP A 1 74 ? 1.126 -24.891 -15.953 1 97.12 74 ASP A CA 1
ATOM 583 C C . ASP A 1 74 ? 2.604 -24.531 -15.828 1 97.12 74 ASP A C 1
ATOM 585 O O . ASP A 1 74 ? 3.439 -25.031 -16.578 1 97.12 74 ASP A O 1
ATOM 589 N N . TRP A 1 75 ? 2.883 -23.609 -14.945 1 97.81 75 TRP A N 1
ATOM 590 C CA . TRP A 1 75 ? 4.281 -23.203 -14.859 1 97.81 75 TRP A CA 1
ATOM 591 C C . TRP A 1 75 ? 4.82 -23.406 -13.445 1 97.81 75 TRP A C 1
ATOM 593 O O . TRP A 1 75 ? 6.027 -23.578 -13.25 1 97.81 75 TRP A O 1
ATOM 603 N N . VAL A 1 76 ? 3.984 -23.359 -12.43 1 98.5 76 VAL A N 1
ATOM 604 C CA . VAL A 1 76 ? 4.434 -23.656 -11.07 1 98.5 76 VAL A CA 1
ATOM 605 C C . VAL A 1 76 ? 4.297 -25.156 -10.812 1 98.5 76 VAL A C 1
ATOM 607 O O . VAL A 1 76 ? 3.189 -25.703 -10.828 1 98.5 76 VAL A O 1
ATOM 610 N N . ILE A 1 77 ? 5.383 -25.75 -10.5 1 98.69 77 ILE A N 1
ATOM 611 C CA . ILE A 1 77 ? 5.422 -27.188 -10.328 1 98.69 77 ILE A CA 1
ATOM 612 C C . ILE A 1 77 ? 5.309 -27.547 -8.852 1 98.69 77 ILE A C 1
ATOM 614 O O . ILE A 1 77 ? 4.613 -28.5 -8.484 1 98.69 77 ILE A O 1
ATOM 618 N N . ALA A 1 78 ? 6.07 -26.844 -7.98 1 98.5 78 ALA A N 1
ATOM 619 C CA . ALA A 1 78 ? 6.016 -27.062 -6.539 1 98.5 78 ALA A CA 1
ATOM 620 C C . ALA A 1 78 ? 6.27 -25.766 -5.777 1 98.5 78 ALA A C 1
ATOM 622 O O . ALA A 1 78 ? 7.035 -24.906 -6.23 1 98.5 78 ALA A O 1
ATOM 623 N N . PRO A 1 79 ? 5.688 -25.531 -4.5 1 98.38 79 PRO A N 1
ATOM 624 C CA . PRO A 1 79 ? 4.676 -26.438 -3.957 1 98.38 79 PRO A CA 1
ATOM 625 C C . PRO A 1 79 ? 3.35 -26.359 -4.715 1 98.38 79 PRO A C 1
ATOM 627 O O . PRO A 1 79 ? 3.195 -25.531 -5.617 1 98.38 79 PRO A O 1
ATOM 630 N N . HIS A 1 80 ? 2.402 -27.297 -4.445 1 98.44 80 HIS A N 1
ATOM 631 C CA . HIS A 1 80 ? 1.098 -27.266 -5.098 1 98.44 80 HIS A CA 1
ATOM 632 C C . HIS A 1 80 ? 0.206 -26.188 -4.492 1 98.44 80 HIS A C 1
ATOM 634 O O . HIS A 1 80 ? -0.699 -25.672 -5.156 1 98.44 80 HIS A O 1
ATOM 640 N N . SER A 1 81 ? 0.446 -25.969 -3.166 1 98.75 81 SER A N 1
ATOM 641 C CA . SER A 1 81 ? -0.323 -24.969 -2.422 1 98.75 81 SER A CA 1
ATOM 642 C C . SER A 1 81 ? 0.515 -24.344 -1.318 1 98.75 81 SER A C 1
ATOM 644 O O . SER A 1 81 ? 1.611 -24.812 -1.014 1 98.75 81 SER A O 1
ATOM 646 N N . TYR A 1 82 ? 0.086 -23.219 -0.857 1 98.5 82 TYR A N 1
ATOM 647 C CA . TYR A 1 82 ? 0.714 -22.547 0.277 1 98.5 82 TYR A CA 1
ATOM 648 C C . TYR A 1 82 ? -0.286 -21.656 1.013 1 98.5 82 TYR A C 1
ATOM 650 O O . TYR A 1 82 ? -1.395 -21.422 0.524 1 98.5 82 TYR A O 1
ATOM 658 N N . TYR A 1 83 ? 0.036 -21.266 2.16 1 98.56 83 TYR A N 1
ATOM 659 C CA . TYR A 1 83 ? -0.803 -20.328 2.898 1 98.56 83 TYR A CA 1
ATOM 660 C C . TYR A 1 83 ? -0.449 -18.891 2.551 1 98.56 83 TYR A C 1
ATOM 662 O O . TYR A 1 83 ? 0.581 -18.375 2.992 1 98.56 83 TYR A O 1
ATOM 670 N N . MET A 1 84 ? -1.34 -18.344 1.793 1 98.69 84 MET A N 1
ATOM 671 C CA . MET A 1 84 ? -1.169 -16.938 1.428 1 98.69 84 MET A CA 1
ATOM 672 C C . MET A 1 84 ? -1.668 -16.016 2.539 1 98.69 84 MET A C 1
ATOM 674 O O . MET A 1 84 ? -2.852 -16.047 2.883 1 98.69 84 MET A O 1
ATOM 678 N N . ARG A 1 85 ? -0.746 -15.312 3.051 1 98.81 85 ARG A N 1
ATOM 679 C CA . ARG A 1 85 ? -1.146 -14.25 3.969 1 98.81 85 ARG A CA 1
ATOM 680 C C . ARG A 1 85 ? -1.502 -12.977 3.209 1 98.81 85 ARG A C 1
ATOM 682 O O . ARG A 1 85 ? -0.922 -12.688 2.16 1 98.81 85 ARG A O 1
ATOM 689 N N . PHE A 1 86 ? -2.477 -12.227 3.756 1 98.81 86 PHE A N 1
ATOM 690 C CA . PHE A 1 86 ? -2.9 -11 3.094 1 98.81 86 PHE A CA 1
ATOM 691 C C . PHE A 1 86 ? -3.475 -10.008 4.105 1 98.81 86 PHE A C 1
ATOM 693 O O . PHE A 1 86 ? -3.783 -10.383 5.238 1 98.81 86 PHE A O 1
ATOM 700 N N . CYS A 1 87 ? -3.543 -8.773 3.695 1 98.81 87 CYS A N 1
ATOM 701 C CA . CYS A 1 87 ? -4.008 -7.703 4.57 1 98.81 87 CYS A CA 1
ATOM 702 C C . CYS A 1 87 ? -5.445 -7.316 4.238 1 98.81 87 CYS A C 1
ATOM 704 O O . CYS A 1 87 ? -5.809 -7.215 3.064 1 98.81 87 CYS A O 1
ATOM 706 N N . GLU A 1 88 ? -6.211 -7.137 5.266 1 98.44 88 GLU A N 1
ATOM 707 C CA . GLU A 1 88 ? -7.613 -6.781 5.066 1 98.44 88 GLU A CA 1
ATOM 708 C C . GLU A 1 88 ? -8.148 -5.973 6.242 1 98.44 88 GLU A C 1
ATOM 710 O O . GLU A 1 88 ? -7.738 -6.176 7.387 1 98.44 88 GLU A O 1
ATOM 715 N N . GLY A 1 89 ? -9.141 -5.121 5.93 1 98.06 89 GLY A N 1
ATOM 716 C CA . GLY A 1 89 ? -9.805 -4.348 6.969 1 98.06 89 GLY A CA 1
ATOM 717 C C . GLY A 1 89 ? -9.75 -2.852 6.723 1 98.06 89 GLY A C 1
ATOM 718 O O . GLY A 1 89 ? -9.086 -2.393 5.789 1 98.06 89 GLY A O 1
ATOM 719 N N . SER A 1 90 ? -10.398 -2.09 7.562 1 97.56 90 SER A N 1
ATOM 720 C CA . SER A 1 90 ? -10.484 -0.639 7.422 1 97.56 90 SER A CA 1
ATOM 721 C C . SER A 1 90 ? -9.273 0.048 8.047 1 97.56 90 SER A C 1
ATOM 723 O O . SER A 1 90 ? -8.594 -0.529 8.898 1 97.56 90 SER A O 1
ATOM 725 N N . CYS A 1 91 ? -9.039 1.198 7.559 1 97.88 91 CYS A N 1
ATOM 726 C CA . CYS A 1 91 ? -7.969 2.047 8.07 1 97.88 91 CYS A CA 1
ATOM 727 C C . CYS A 1 91 ? -8.531 3.346 8.641 1 97.88 91 CYS A C 1
ATOM 729 O O . CYS A 1 91 ? -8.438 4.398 8.008 1 97.88 91 CYS A O 1
ATOM 731 N N . PRO A 1 92 ? -9.047 3.234 9.812 1 93.81 92 PRO A N 1
ATOM 732 C CA . PRO A 1 92 ? -9.586 4.461 10.414 1 93.81 92 PRO A CA 1
ATOM 733 C C . PRO A 1 92 ? -8.492 5.469 10.758 1 93.81 92 PRO A C 1
ATOM 735 O O . PRO A 1 92 ? -7.305 5.168 10.641 1 93.81 92 PRO A O 1
ATOM 738 N N . HIS A 1 93 ? -8.945 6.566 11.203 1 90.12 93 HIS A N 1
ATOM 739 C CA . HIS A 1 93 ? -8.039 7.668 11.5 1 90.12 93 HIS A CA 1
ATOM 740 C C . HIS A 1 93 ? -6.934 7.23 12.453 1 90.12 93 HIS A C 1
ATOM 742 O O . HIS A 1 93 ? -7.211 6.707 13.539 1 90.12 93 HIS A O 1
ATOM 748 N N . ASN A 1 94 ? -5.66 7.41 11.992 1 86.88 94 ASN A N 1
ATOM 749 C CA . ASN A 1 94 ? -4.43 7.203 12.742 1 86.88 94 ASN A CA 1
ATOM 750 C C . ASN A 1 94 ? -4.238 5.734 13.117 1 86.88 94 ASN A C 1
ATOM 752 O O . ASN A 1 94 ? -3.621 5.422 14.133 1 86.88 94 ASN A O 1
ATOM 756 N N . TYR A 1 95 ? -4.812 4.855 12.383 1 95.62 95 TYR A N 1
ATOM 757 C CA . TYR A 1 95 ? -4.602 3.438 12.641 1 95.62 95 TYR A CA 1
ATOM 758 C C . TYR A 1 95 ? -3.453 2.895 11.797 1 95.62 95 TYR A C 1
ATOM 760 O O . TYR A 1 95 ? -3.566 2.787 10.57 1 95.62 95 TYR A O 1
ATOM 768 N N . LYS A 1 96 ? -2.348 2.506 12.352 1 97.38 96 LYS A N 1
ATOM 769 C CA . LYS A 1 96 ? -1.145 1.907 11.781 1 97.38 96 LYS A CA 1
ATOM 770 C C . LYS A 1 96 ? -0.711 2.643 10.523 1 97.38 96 LYS A C 1
ATOM 772 O O . LYS A 1 96 ? -0.529 2.025 9.469 1 97.38 96 LYS A O 1
ATOM 777 N N . PRO A 1 97 ? -0.515 3.947 10.625 1 98.12 97 PRO A N 1
ATOM 778 C CA . PRO A 1 97 ? -0.153 4.711 9.43 1 98.12 97 PRO A CA 1
ATOM 779 C C . PRO A 1 97 ? 1.202 4.305 8.852 1 98.12 97 PRO A C 1
ATOM 781 O O . PRO A 1 97 ? 2.174 4.16 9.602 1 98.12 97 PRO A O 1
ATOM 784 N N . ALA A 1 98 ? 1.24 4.188 7.523 1 98.31 98 ALA A N 1
ATOM 785 C CA . ALA A 1 98 ? 2.465 3.785 6.84 1 98.31 98 ALA A CA 1
ATOM 786 C C . ALA A 1 98 ? 3.43 4.957 6.703 1 98.31 98 ALA A C 1
ATOM 788 O O . ALA A 1 98 ? 4.637 4.762 6.543 1 98.31 98 ALA A O 1
ATOM 789 N N . SER A 1 99 ? 2.926 6.234 6.668 1 97.94 99 SER A N 1
ATOM 790 C CA . SER A 1 99 ? 3.713 7.418 6.34 1 97.94 99 SER A CA 1
ATOM 791 C C . SER A 1 99 ? 3.039 8.688 6.852 1 97.94 99 SER A C 1
ATOM 793 O O . SER A 1 99 ? 1.903 8.648 7.328 1 97.94 99 SER A O 1
ATOM 795 N N . MET A 1 100 ? 3.832 9.758 6.75 1 97.19 100 MET A N 1
ATOM 796 C CA . MET A 1 100 ? 3.227 11.062 7.02 1 97.19 100 MET A CA 1
ATOM 797 C C . MET A 1 100 ? 2.084 11.336 6.051 1 97.19 100 MET A C 1
ATOM 799 O O . MET A 1 100 ? 1.028 11.828 6.449 1 97.19 100 MET A O 1
ATOM 803 N N . HIS A 1 101 ? 2.297 10.922 4.848 1 98.56 101 HIS A N 1
ATOM 804 C CA . HIS A 1 101 ? 1.248 11.078 3.846 1 98.56 101 HIS A CA 1
ATOM 805 C C . HIS A 1 101 ? -0.027 10.359 4.266 1 98.56 101 HIS A C 1
ATOM 807 O O . HIS A 1 101 ? -1.127 10.898 4.125 1 98.56 101 HIS A O 1
ATOM 813 N N . ALA A 1 102 ? 0.148 9.164 4.715 1 98.56 102 ALA A N 1
ATOM 814 C CA . ALA A 1 102 ? -1.018 8.375 5.109 1 98.56 102 ALA A CA 1
ATOM 815 C C . ALA A 1 102 ? -1.792 9.07 6.227 1 98.56 102 ALA A C 1
ATOM 817 O O . ALA A 1 102 ? -3.023 9.023 6.262 1 98.56 102 ALA A O 1
ATOM 818 N N . GLN A 1 103 ? -1.065 9.656 7.172 1 98.12 103 GLN A N 1
ATOM 819 C CA . GLN A 1 103 ? -1.718 10.398 8.25 1 98.12 103 GLN A CA 1
ATOM 820 C C . GLN A 1 103 ? -2.531 11.562 7.699 1 98.12 103 GLN A C 1
ATOM 822 O O . GLN A 1 103 ? -3.68 11.766 8.102 1 98.12 103 GLN A O 1
ATOM 827 N N . ILE A 1 104 ? -1.964 12.273 6.812 1 98.12 104 ILE A N 1
ATOM 828 C CA . ILE A 1 104 ? -2.627 13.43 6.219 1 98.12 104 ILE A CA 1
ATOM 829 C C . ILE A 1 104 ? -3.852 12.969 5.43 1 98.12 104 ILE A C 1
ATOM 831 O O . ILE A 1 104 ? -4.941 13.523 5.582 1 98.12 104 ILE A O 1
ATOM 835 N N . GLN A 1 105 ? -3.627 11.961 4.594 1 98.12 105 GLN A N 1
ATOM 836 C CA . GLN A 1 105 ? -4.723 11.438 3.783 1 98.12 105 GLN A CA 1
ATOM 837 C C . GLN A 1 105 ? -5.887 10.992 4.66 1 98.12 105 GLN A C 1
ATOM 839 O O . GLN A 1 105 ? -7.051 11.195 4.305 1 98.12 105 GLN A O 1
ATOM 844 N N . SER A 1 106 ? -5.523 10.344 5.742 1 97.81 106 SER A N 1
ATOM 845 C CA . SER A 1 106 ? -6.547 9.906 6.684 1 97.81 106 SER A CA 1
ATOM 846 C C . SER A 1 106 ? -7.352 11.086 7.223 1 97.81 106 SER A C 1
ATOM 848 O O . SER A 1 106 ? -8.578 11.016 7.32 1 97.81 106 SER A O 1
ATOM 850 N N . ARG A 1 107 ? -6.727 12.133 7.586 1 97.38 107 ARG A N 1
ATOM 851 C CA . ARG A 1 107 ? -7.395 13.328 8.102 1 97.38 107 ARG A CA 1
ATOM 852 C C . ARG A 1 107 ? -8.273 13.969 7.031 1 97.38 107 ARG A C 1
ATOM 854 O O . ARG A 1 107 ? -9.414 14.344 7.301 1 97.38 107 ARG A O 1
ATOM 861 N N . VAL A 1 108 ? -7.688 14.094 5.844 1 97.88 108 VAL A N 1
ATOM 862 C CA . VAL A 1 108 ? -8.438 14.672 4.734 1 97.88 108 VAL A CA 1
ATOM 863 C C . VAL A 1 108 ? -9.719 13.875 4.504 1 97.88 108 VAL A C 1
ATOM 865 O O . VAL A 1 108 ? -10.805 14.445 4.359 1 97.88 108 VAL A O 1
ATOM 868 N N . HIS A 1 109 ? -9.555 12.562 4.492 1 97.38 109 HIS A N 1
ATOM 869 C CA . HIS A 1 109 ? -10.711 11.703 4.266 1 97.38 109 HIS A CA 1
ATOM 870 C C . HIS A 1 109 ? -11.75 11.883 5.367 1 97.38 109 HIS A C 1
ATOM 872 O O . HIS A 1 109 ? -12.953 11.961 5.094 1 97.38 109 HIS A O 1
ATOM 878 N N . SER A 1 110 ? -11.25 11.883 6.617 1 96.12 110 SER A N 1
ATOM 879 C CA . SER A 1 110 ? -12.156 11.945 7.758 1 96.12 110 SER A CA 1
ATOM 880 C C . SER A 1 110 ? -12.906 13.273 7.793 1 96.12 110 SER A C 1
ATOM 882 O O . SER A 1 110 ? -14.086 13.32 8.172 1 96.12 110 SER A O 1
ATOM 884 N N . LEU A 1 111 ? -12.344 14.281 7.406 1 96.44 111 LEU A N 1
ATOM 885 C CA . LEU A 1 111 ? -12.891 15.617 7.609 1 96.44 111 LEU A CA 1
ATOM 886 C C . LEU A 1 111 ? -13.695 16.062 6.391 1 96.44 111 LEU A C 1
ATOM 888 O O . LEU A 1 111 ? -14.648 16.828 6.52 1 96.44 111 LEU A O 1
ATOM 892 N N . SER A 1 112 ? -13.344 15.625 5.125 1 95.44 112 SER A N 1
ATOM 893 C CA . SER A 1 112 ? -14 16.219 3.961 1 95.44 112 SER A CA 1
ATOM 894 C C . SER A 1 112 ? -14.367 15.156 2.932 1 95.44 112 SER A C 1
ATOM 896 O O . SER A 1 112 ? -15.086 15.43 1.972 1 95.44 112 SER A O 1
ATOM 898 N N . LYS A 1 113 ? -13.875 13.961 2.977 1 96.44 113 LYS A N 1
ATOM 899 C CA . LYS A 1 113 ? -14.086 12.867 2.031 1 96.44 113 LYS A CA 1
ATOM 900 C C . LYS A 1 113 ? -13.555 13.227 0.648 1 96.44 113 LYS A C 1
ATOM 902 O O . LYS A 1 113 ? -13.914 12.594 -0.346 1 96.44 113 LYS A O 1
ATOM 907 N N . ALA A 1 114 ? -12.719 14.234 0.609 1 97.06 114 ALA A N 1
ATOM 908 C CA . ALA A 1 114 ? -12.18 14.711 -0.665 1 97.06 114 ALA A CA 1
ATOM 909 C C . ALA A 1 114 ? -11.148 13.727 -1.221 1 97.06 114 ALA A C 1
ATOM 911 O O . ALA A 1 114 ? -10.852 13.742 -2.418 1 97.06 114 ALA A O 1
ATOM 912 N N . ALA A 1 115 ? -10.602 12.906 -0.403 1 97.44 115 ALA A N 1
ATOM 913 C CA . ALA A 1 115 ? -9.695 11.828 -0.786 1 97.44 115 ALA A CA 1
ATOM 914 C C . ALA A 1 115 ? -10.148 10.492 -0.194 1 97.44 115 ALA A C 1
ATOM 916 O O . ALA A 1 115 ? -10.836 10.469 0.828 1 97.44 115 ALA A O 1
ATOM 917 N N . PRO A 1 116 ? -9.812 9.414 -0.837 1 97.44 116 PRO A N 1
ATOM 918 C CA . PRO A 1 116 ? -10.141 8.125 -0.223 1 97.44 116 PRO A CA 1
ATOM 919 C C . PRO A 1 116 ? -9.406 7.891 1.091 1 97.44 116 PRO A C 1
ATOM 921 O O . PRO A 1 116 ? -8.422 8.578 1.38 1 97.44 116 PRO A O 1
ATOM 924 N N . PRO A 1 117 ? -9.914 6.988 1.868 1 97.94 117 PRO A N 1
ATOM 925 C CA . PRO A 1 117 ? -9.117 6.594 3.031 1 97.94 117 PRO A CA 1
ATOM 926 C C . PRO A 1 117 ? -7.855 5.828 2.648 1 97.94 117 PRO A C 1
ATOM 928 O O . PRO A 1 117 ? -7.77 5.289 1.543 1 97.94 117 PRO A O 1
ATOM 931 N N . PRO A 1 118 ? -6.82 5.805 3.574 1 98.5 118 PRO A N 1
ATOM 932 C CA . PRO A 1 118 ? -5.723 4.867 3.344 1 98.5 118 PRO A CA 1
ATOM 933 C C . PRO A 1 118 ? -6.199 3.424 3.201 1 98.5 118 PRO A C 1
ATOM 935 O O . PRO A 1 118 ? -7.297 3.086 3.65 1 98.5 118 PRO A O 1
ATOM 938 N N . CYS A 1 119 ? -5.363 2.643 2.635 1 98.69 119 CYS A N 1
ATOM 939 C CA . CYS A 1 119 ? -5.734 1.26 2.355 1 98.69 119 CYS A CA 1
ATOM 940 C C . CYS A 1 119 ? -4.859 0.29 3.143 1 98.69 119 CYS A C 1
ATOM 942 O O . CYS A 1 119 ? -3.662 0.522 3.309 1 98.69 119 CYS A O 1
ATOM 944 N N . CYS A 1 120 ? -5.473 -0.777 3.553 1 98.81 120 CYS A N 1
ATOM 945 C CA . CYS A 1 120 ? -4.754 -1.822 4.27 1 98.81 120 CYS A CA 1
ATOM 946 C C . CYS A 1 120 ? -3.916 -2.664 3.314 1 98.81 120 CYS A C 1
ATOM 948 O O . CYS A 1 120 ? -4.461 -3.387 2.479 1 98.81 120 CYS A O 1
ATOM 950 N N . VAL A 1 121 ? -2.627 -2.555 3.471 1 98.94 121 VAL A N 1
ATOM 951 C CA . VAL A 1 121 ? -1.774 -3.209 2.484 1 98.94 121 VAL A CA 1
ATOM 952 C C . VAL A 1 121 ? -0.569 -3.84 3.178 1 98.94 121 VAL A C 1
ATOM 954 O O . VAL A 1 121 ? -0.261 -3.506 4.324 1 98.94 121 VAL A O 1
ATOM 957 N N . PRO A 1 122 ? 0.122 -4.754 2.492 1 98.81 122 PRO A N 1
ATOM 958 C CA . PRO A 1 122 ? 1.333 -5.348 3.064 1 98.81 122 PRO A CA 1
ATOM 959 C C . PRO A 1 122 ? 2.406 -4.309 3.377 1 98.81 122 PRO A C 1
ATOM 961 O O . PRO A 1 122 ? 2.604 -3.365 2.605 1 98.81 122 PRO A O 1
ATOM 964 N N . ALA A 1 123 ? 3.043 -4.543 4.457 1 98.56 123 ALA A N 1
ATOM 965 C CA . ALA A 1 123 ? 4.137 -3.67 4.875 1 98.56 123 ALA A CA 1
ATOM 966 C C . ALA A 1 123 ? 5.48 -4.379 4.762 1 98.56 123 ALA A C 1
ATOM 968 O O . ALA A 1 123 ? 6.535 -3.75 4.887 1 98.56 123 ALA A O 1
ATOM 969 N N . GLY A 1 124 ? 5.41 -5.734 4.621 1 98.5 124 GLY A N 1
ATOM 970 C CA . GLY A 1 124 ? 6.621 -6.535 4.516 1 98.5 124 GLY A CA 1
ATOM 971 C C . GLY A 1 124 ? 6.367 -7.93 3.984 1 98.5 124 GLY A C 1
ATOM 972 O O . GLY A 1 124 ? 5.242 -8.43 4.031 1 98.5 124 GLY A O 1
ATOM 973 N N . TYR A 1 125 ? 7.508 -8.508 3.539 1 98.69 125 TYR A N 1
ATOM 974 C CA . TYR A 1 125 ? 7.398 -9.836 2.93 1 98.69 125 TYR A CA 1
ATOM 975 C C . TYR A 1 125 ? 8.539 -10.734 3.381 1 98.69 125 TYR A C 1
ATOM 977 O O . TYR A 1 125 ? 9.656 -10.266 3.605 1 98.69 125 TYR A O 1
ATOM 985 N N . ASP A 1 126 ? 8.219 -11.977 3.494 1 98.75 126 ASP A N 1
ATOM 986 C CA . ASP A 1 126 ? 9.234 -13.023 3.463 1 98.75 126 ASP A CA 1
ATOM 987 C C . ASP A 1 126 ? 9.273 -13.711 2.102 1 98.75 126 ASP A C 1
ATOM 989 O O . ASP A 1 126 ? 8.258 -13.797 1.415 1 98.75 126 ASP A O 1
ATOM 993 N N . PRO A 1 127 ? 10.477 -14.203 1.742 1 98.69 127 PRO A N 1
ATOM 994 C CA . PRO A 1 127 ? 10.602 -14.883 0.452 1 98.69 127 PRO A CA 1
ATOM 995 C C . PRO A 1 127 ? 10.07 -16.312 0.491 1 98.69 127 PRO A C 1
ATOM 997 O O . PRO A 1 127 ? 9.859 -16.875 1.572 1 98.69 127 PRO A O 1
ATOM 1000 N N . MET A 1 128 ? 9.766 -16.828 -0.661 1 98.69 128 MET A N 1
ATOM 1001 C CA . MET A 1 128 ? 9.359 -18.219 -0.828 1 98.69 128 MET A CA 1
ATOM 1002 C C . MET A 1 128 ? 9.977 -18.828 -2.084 1 98.69 128 MET A C 1
ATOM 1004 O O . MET A 1 128 ? 10.047 -18.172 -3.125 1 98.69 128 MET A O 1
ATOM 1008 N N . VAL A 1 129 ? 10.461 -19.984 -1.96 1 98.69 129 VAL A N 1
ATOM 1009 C CA . VAL A 1 129 ? 11.016 -20.688 -3.109 1 98.69 129 VAL A CA 1
ATOM 1010 C C . VAL A 1 129 ? 9.898 -21.391 -3.885 1 98.69 129 VAL A C 1
ATOM 1012 O O . VAL A 1 129 ? 9.047 -22.047 -3.295 1 98.69 129 VAL A O 1
ATOM 1015 N N . LEU A 1 130 ? 9.922 -21.25 -5.184 1 98.62 130 LEU A N 1
ATOM 1016 C CA . LEU A 1 130 ? 9.039 -21.984 -6.07 1 98.62 130 LEU A CA 1
ATOM 1017 C C . LEU A 1 130 ? 9.836 -22.781 -7.098 1 98.62 130 LEU A C 1
ATOM 1019 O O . LEU A 1 130 ? 10.812 -22.281 -7.652 1 98.62 130 LEU A O 1
ATOM 1023 N N . MET A 1 131 ? 9.469 -23.984 -7.266 1 98.75 131 MET A N 1
ATOM 1024 C CA . MET A 1 131 ? 9.93 -24.766 -8.414 1 98.75 131 MET A CA 1
ATOM 1025 C C . MET A 1 131 ? 9.016 -24.547 -9.609 1 98.75 131 MET A C 1
ATOM 1027 O O . MET A 1 131 ? 7.797 -24.719 -9.508 1 98.75 131 MET A O 1
ATOM 1031 N N . HIS A 1 132 ? 9.594 -24.109 -10.75 1 98.5 132 HIS A N 1
ATOM 1032 C CA . HIS A 1 132 ? 8.727 -23.703 -11.852 1 98.5 132 HIS A CA 1
ATOM 1033 C C . HIS A 1 132 ? 9.438 -23.844 -13.195 1 98.5 132 HIS A C 1
ATOM 1035 O O . HIS A 1 132 ? 10.648 -24.062 -13.234 1 98.5 132 HIS A O 1
ATOM 1041 N N . LEU A 1 133 ? 8.656 -23.828 -14.211 1 98.31 133 LEU A N 1
ATOM 1042 C CA . LEU A 1 133 ? 9.203 -23.844 -15.562 1 98.31 133 LEU A CA 1
ATOM 1043 C C . LEU A 1 133 ? 9.547 -22.422 -16.016 1 98.31 133 LEU A C 1
ATOM 1045 O O . LEU A 1 133 ? 8.727 -21.516 -15.898 1 98.31 133 LEU A O 1
ATOM 1049 N N . ASP A 1 134 ? 10.812 -22.203 -16.516 1 96.25 134 ASP A N 1
ATOM 1050 C CA . ASP A 1 134 ? 11.203 -20.875 -16.969 1 96.25 134 ASP A CA 1
ATOM 1051 C C . ASP A 1 134 ? 10.758 -20.641 -18.406 1 96.25 134 ASP A C 1
ATOM 1053 O O . ASP A 1 134 ? 9.969 -21.406 -18.953 1 96.25 134 ASP A O 1
ATOM 1057 N N . SER A 1 135 ? 11.141 -19.5 -18.938 1 94.81 135 SER A N 1
ATOM 1058 C CA . SER A 1 135 ? 10.664 -19.078 -20.25 1 94.81 135 SER A CA 1
ATOM 1059 C C . SER A 1 135 ? 11.062 -20.078 -21.344 1 94.81 135 SER A C 1
ATOM 1061 O O . SER A 1 135 ? 10.438 -20.141 -22.391 1 94.81 135 SER A O 1
ATOM 1063 N N . GLU A 1 136 ? 12.062 -20.875 -21.094 1 96.25 136 GLU A N 1
ATOM 1064 C CA . GLU A 1 136 ? 12.531 -21.859 -22.062 1 96.25 136 GLU A CA 1
ATOM 1065 C C . GLU A 1 136 ? 11.945 -23.234 -21.766 1 96.25 136 GLU A C 1
ATOM 1067 O O . GLU A 1 136 ? 12.289 -24.219 -22.438 1 96.25 136 GLU A O 1
ATOM 1072 N N . GLY A 1 137 ? 11.156 -23.344 -20.781 1 95.94 137 GLY A N 1
ATOM 1073 C CA . GLY A 1 137 ? 10.523 -24.609 -20.438 1 95.94 137 GLY A CA 1
ATOM 1074 C C . GLY A 1 137 ? 11.383 -25.484 -19.562 1 95.94 137 GLY A C 1
ATOM 1075 O O . GLY A 1 137 ? 11.117 -26.688 -19.422 1 95.94 137 GLY A O 1
ATOM 1076 N N . ARG A 1 138 ? 12.438 -24.891 -19.047 1 97.5 138 ARG A N 1
ATOM 1077 C CA . ARG A 1 138 ? 13.305 -25.641 -18.125 1 97.5 138 ARG A CA 1
ATOM 1078 C C . ARG A 1 138 ? 12.805 -25.531 -16.688 1 97.5 138 ARG A C 1
ATOM 1080 O O . ARG A 1 138 ? 12.336 -24.484 -16.266 1 97.5 138 ARG A O 1
ATOM 1087 N N . LEU A 1 139 ? 12.945 -26.656 -16 1 98.12 139 LEU A N 1
ATOM 1088 C CA . LEU A 1 139 ? 12.57 -26.688 -14.594 1 98.12 139 LEU A CA 1
ATOM 1089 C C . LEU A 1 139 ? 13.617 -25.969 -13.742 1 98.12 139 LEU A C 1
ATOM 1091 O O . LEU A 1 139 ? 14.789 -26.344 -13.75 1 98.12 139 LEU A O 1
ATOM 1095 N N . VAL A 1 140 ? 13.266 -24.969 -13 1 98.62 140 VAL A N 1
ATOM 1096 C CA . VAL A 1 140 ? 14.18 -24.219 -12.148 1 98.62 140 VAL A CA 1
ATOM 1097 C C . VAL A 1 140 ? 13.531 -23.953 -10.789 1 98.62 140 VAL A C 1
ATOM 1099 O O . VAL A 1 140 ? 12.312 -24.094 -10.641 1 98.62 140 VAL A O 1
ATOM 1102 N N . SER A 1 141 ? 14.367 -23.672 -9.773 1 98.12 141 SER A N 1
ATOM 1103 C CA . SER A 1 141 ? 13.922 -23.188 -8.477 1 98.12 141 SER A CA 1
ATOM 1104 C C . SER A 1 141 ? 14.344 -21.734 -8.25 1 98.12 141 SER A C 1
ATOM 1106 O O . SER A 1 141 ? 15.516 -21.391 -8.391 1 98.12 141 SER A O 1
ATOM 1108 N N . SER A 1 142 ? 13.422 -20.922 -8.008 1 98 142 SER A N 1
ATOM 1109 C CA . SER A 1 142 ? 13.727 -19.5 -7.797 1 98 142 SER A CA 1
ATOM 1110 C C . SER A 1 142 ? 13.172 -19.016 -6.465 1 98 142 SER A C 1
ATOM 1112 O O . SER A 1 142 ? 12.164 -19.516 -5.973 1 98 142 SER A O 1
ATOM 1114 N N . LEU A 1 143 ? 13.891 -18.062 -5.891 1 98.5 143 LEU A N 1
ATOM 1115 C CA . LEU A 1 143 ? 13.438 -17.359 -4.691 1 98.5 143 LEU A CA 1
ATOM 1116 C C . LEU A 1 143 ? 12.609 -16.141 -5.051 1 98.5 143 LEU A C 1
ATOM 1118 O O . LEU A 1 143 ? 13.133 -15.18 -5.633 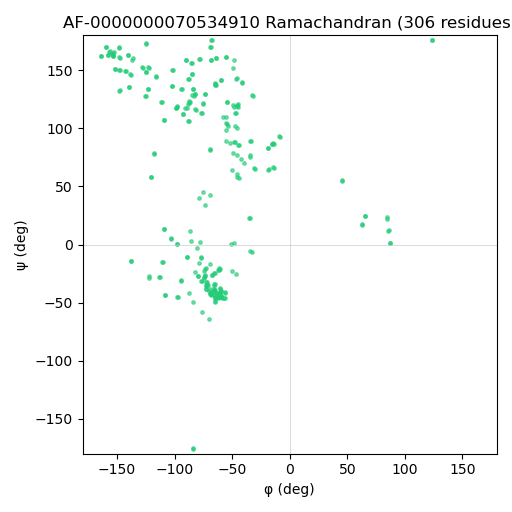1 98.5 143 LEU A O 1
ATOM 1122 N N . PHE A 1 144 ? 11.367 -16.156 -4.652 1 98.06 144 PHE A N 1
ATOM 1123 C CA . PHE A 1 144 ? 10.5 -14.992 -4.848 1 98.06 144 PHE A CA 1
ATOM 1124 C C . PHE A 1 144 ? 10.43 -14.148 -3.582 1 98.06 144 PHE A C 1
ATOM 1126 O O . PHE A 1 144 ? 9.922 -14.602 -2.553 1 98.06 144 PHE A O 1
ATOM 1133 N N . GLN A 1 145 ? 10.859 -12.914 -3.703 1 98 145 GLN A N 1
ATOM 1134 C CA . GLN A 1 145 ? 11.125 -12.07 -2.545 1 98 145 GLN A CA 1
ATOM 1135 C C . GLN A 1 145 ? 9.828 -11.586 -1.909 1 98 145 GLN A C 1
ATOM 1137 O O . GLN A 1 145 ? 9.766 -11.367 -0.696 1 98 145 GLN A O 1
ATOM 1142 N N . ASP A 1 146 ? 8.719 -11.414 -2.625 1 98.31 146 ASP A N 1
ATOM 1143 C CA . ASP A 1 146 ? 7.496 -10.773 -2.16 1 98.31 146 ASP A CA 1
ATOM 1144 C C . ASP A 1 146 ? 6.312 -11.742 -2.234 1 98.31 146 ASP A C 1
ATOM 1146 O O . ASP A 1 146 ? 5.273 -11.414 -2.814 1 98.31 146 ASP A O 1
ATOM 1150 N N . MET A 1 147 ? 6.52 -12.852 -1.508 1 98.62 147 MET A N 1
ATOM 1151 C CA . MET A 1 147 ? 5.504 -13.898 -1.595 1 98.62 147 MET A CA 1
ATOM 1152 C C . MET A 1 147 ? 4.703 -13.984 -0.301 1 98.62 147 MET A C 1
ATOM 1154 O O . MET A 1 147 ? 3.477 -14.117 -0.333 1 98.62 147 MET A O 1
ATOM 1158 N N . LEU A 1 148 ? 5.453 -13.914 0.85 1 98.88 148 LEU A N 1
ATOM 1159 C CA . LEU A 1 148 ? 4.785 -14.156 2.125 1 98.88 148 LEU A CA 1
ATOM 1160 C C . LEU A 1 148 ? 4.656 -12.859 2.922 1 98.88 148 LEU A C 1
ATOM 1162 O O . LEU A 1 148 ? 5.617 -12.406 3.545 1 98.88 148 LEU A O 1
ATOM 1166 N N . VAL A 1 149 ? 3.465 -12.336 3.008 1 98.88 149 VAL A N 1
ATOM 1167 C CA . VAL A 1 149 ? 3.234 -11.109 3.754 1 98.88 149 VAL A CA 1
ATOM 1168 C C . VAL A 1 149 ? 3.521 -11.336 5.234 1 98.88 149 VAL A C 1
ATOM 1170 O O . VAL A 1 149 ? 3.105 -12.352 5.805 1 98.88 149 VAL A O 1
ATOM 1173 N N . THR A 1 150 ? 4.188 -10.336 5.895 1 98.81 150 THR A N 1
ATOM 1174 C CA . THR A 1 150 ? 4.574 -10.539 7.285 1 98.81 150 THR A CA 1
ATOM 1175 C C . THR A 1 150 ? 3.805 -9.594 8.203 1 98.81 150 THR A C 1
ATOM 1177 O O . THR A 1 150 ? 3.596 -9.891 9.383 1 98.81 150 THR A O 1
ATOM 1180 N N . ARG A 1 151 ? 3.4 -8.445 7.684 1 98.75 151 ARG A N 1
ATOM 1181 C CA . ARG A 1 151 ? 2.682 -7.438 8.453 1 98.75 151 ARG A CA 1
ATOM 1182 C C . ARG A 1 151 ? 1.882 -6.516 7.543 1 98.75 151 ARG A C 1
ATOM 1184 O O . ARG A 1 151 ? 2.109 -6.484 6.332 1 98.75 151 ARG A O 1
ATOM 1191 N N . CYS A 1 152 ? 0.915 -5.785 8.117 1 98.88 152 CYS A N 1
ATOM 1192 C CA . CYS A 1 152 ? 0.061 -4.871 7.363 1 98.88 152 CYS A CA 1
ATOM 1193 C C . CYS A 1 152 ? 0.157 -3.455 7.918 1 98.88 152 CYS A C 1
ATOM 1195 O O . CYS A 1 152 ? 0.495 -3.262 9.086 1 98.88 152 CYS A O 1
ATOM 1197 N N . HIS A 1 153 ? -0.062 -2.516 7.082 1 98.81 153 HIS A N 1
ATOM 1198 C CA . HIS A 1 153 ? -0.205 -1.124 7.496 1 98.81 153 HIS A CA 1
ATOM 1199 C C . HIS A 1 153 ? -1.169 -0.373 6.582 1 98.81 153 HIS A C 1
ATOM 1201 O O . HIS A 1 153 ? -1.671 -0.935 5.609 1 98.81 153 HIS A O 1
ATOM 1207 N N . CYS A 1 154 ? -1.534 0.832 6.996 1 98.81 154 CYS A N 1
ATOM 1208 C CA . CYS A 1 154 ? -2.473 1.674 6.262 1 98.81 154 CYS A CA 1
ATOM 1209 C C . CYS A 1 154 ? -1.735 2.711 5.422 1 98.81 154 CYS A C 1
ATOM 1211 O O . CYS A 1 154 ? -1.094 3.611 5.965 1 98.81 154 CYS A O 1
ATOM 1213 N N . ALA A 1 155 ? -1.937 2.586 4.051 1 98.38 155 ALA A N 1
ATOM 1214 C CA . ALA A 1 155 ? -1.176 3.439 3.141 1 98.38 155 ALA A CA 1
ATOM 1215 C C . ALA A 1 155 ? -2.094 4.121 2.131 1 98.38 155 ALA A C 1
ATOM 1217 O O . ALA A 1 155 ? -3.188 3.625 1.842 1 98.38 155 ALA A O 1
ATOM 1218 N N . VAL B 1 1 ? 33.969 14.562 60.75 1 23.59 1 VAL B N 1
ATOM 1219 C CA . VAL B 1 1 ? 33.625 15.859 60.188 1 23.59 1 VAL B CA 1
ATOM 1220 C C . VAL B 1 1 ? 34.562 16.219 59.062 1 23.59 1 VAL B C 1
ATOM 1222 O O . VAL B 1 1 ? 34.156 16.703 58 1 23.59 1 VAL B O 1
ATOM 1225 N N . GLY B 1 2 ? 35.875 16.031 59.156 1 22.06 2 GLY B N 1
ATOM 1226 C CA . GLY B 1 2 ? 36.594 17.156 58.562 1 22.06 2 GLY B CA 1
ATOM 1227 C C . GLY B 1 2 ? 36.75 17.016 57.031 1 22.06 2 GLY B C 1
ATOM 1228 O O . GLY B 1 2 ? 36.875 18.031 56.344 1 22.06 2 GLY B O 1
ATOM 1229 N N . VAL B 1 3 ? 37.219 15.844 56.625 1 30.12 3 VAL B N 1
ATOM 1230 C CA . VAL B 1 3 ? 38.219 15.828 55.531 1 30.12 3 VAL B CA 1
ATOM 1231 C C . VAL B 1 3 ? 37.531 15.969 54.188 1 30.12 3 VAL B C 1
ATOM 1233 O O . VAL B 1 3 ? 38.156 15.812 53.156 1 30.12 3 VAL B O 1
ATOM 1236 N N . LEU B 1 4 ? 36.094 16.031 54.188 1 27.67 4 LEU B N 1
ATOM 1237 C CA . LEU B 1 4 ? 35.25 15.734 53.031 1 27.67 4 LEU B CA 1
ATOM 1238 C C . LEU B 1 4 ? 35.406 16.812 51.969 1 27.67 4 LEU B C 1
ATOM 1240 O O . LEU B 1 4 ? 34.812 16.703 50.875 1 27.67 4 LEU B O 1
ATOM 1244 N N . GLN B 1 5 ? 35.969 17.969 52.438 1 27.62 5 GLN B N 1
ATOM 1245 C CA . GLN B 1 5 ? 35.438 19.172 51.812 1 27.62 5 GLN B CA 1
ATOM 1246 C C . GLN B 1 5 ? 36.062 19.375 50.438 1 27.62 5 GLN B C 1
ATOM 1248 O O . GLN B 1 5 ? 35.719 20.344 49.719 1 27.62 5 GLN B O 1
ATOM 1253 N N . TRP B 1 6 ? 37.156 18.688 50.188 1 26.22 6 TRP B N 1
ATOM 1254 C CA . TRP B 1 6 ? 38.062 19.562 49.438 1 26.22 6 TRP B CA 1
ATOM 1255 C C . TRP B 1 6 ? 37.562 19.828 48.031 1 26.22 6 TRP B C 1
ATOM 1257 O O . TRP B 1 6 ? 37.625 20.969 47.562 1 26.22 6 TRP B O 1
ATOM 1267 N N . LEU B 1 7 ? 37.469 18.797 47.156 1 29.64 7 LEU B N 1
ATOM 1268 C CA . LEU B 1 7 ? 37.969 18.922 45.812 1 29.64 7 LEU B CA 1
ATOM 1269 C C . LEU B 1 7 ? 36.938 19.531 44.875 1 29.64 7 LEU B C 1
ATOM 1271 O O . LEU B 1 7 ? 37.031 19.422 43.656 1 29.64 7 LEU B O 1
ATOM 1275 N N . LEU B 1 8 ? 35.844 20.078 45.438 1 31.91 8 LEU B N 1
ATOM 1276 C CA . LEU B 1 8 ? 34.719 20.344 44.5 1 31.91 8 LEU B CA 1
ATOM 1277 C C . LEU B 1 8 ? 35.031 21.531 43.625 1 31.91 8 LEU B C 1
ATOM 1279 O O . LEU B 1 8 ? 34.844 22.688 44 1 31.91 8 LEU B O 1
ATOM 1283 N N . GLY B 1 9 ? 36.375 21.672 43.281 1 28.02 9 GLY B N 1
ATOM 1284 C CA . GLY B 1 9 ? 36.594 22.938 42.625 1 28.02 9 GLY B CA 1
ATOM 1285 C C . GLY B 1 9 ? 35.625 23.219 41.5 1 28.02 9 GLY B C 1
ATOM 1286 O O . GLY B 1 9 ? 34.969 22.297 41 1 28.02 9 GLY B O 1
ATOM 1287 N N . ARG B 1 10 ? 35.344 24.516 41.219 1 30.97 10 ARG B N 1
ATOM 1288 C CA . ARG B 1 10 ? 34.438 25.453 40.562 1 30.97 10 ARG B CA 1
ATOM 1289 C C . ARG B 1 10 ? 34.531 25.328 39.031 1 30.97 10 ARG B C 1
ATOM 1291 O O . ARG B 1 10 ? 35.438 25.922 38.406 1 30.97 10 ARG B O 1
ATOM 1298 N N . LEU B 1 11 ? 34.594 24.141 38.438 1 32.25 11 LEU B N 1
ATOM 1299 C CA . LEU B 1 11 ? 34.75 24.328 37 1 32.25 11 LEU B CA 1
ATOM 1300 C C . LEU B 1 11 ? 33.625 25.234 36.469 1 32.25 11 LEU B C 1
ATOM 1302 O O . LEU B 1 11 ? 32.469 25.031 36.781 1 32.25 11 LEU B O 1
ATOM 1306 N N . PRO B 1 12 ? 33.938 26.531 36.188 1 33.19 12 PRO B N 1
ATOM 1307 C CA . PRO B 1 12 ? 32.969 27.453 35.594 1 33.19 12 PRO B CA 1
ATOM 1308 C C . PRO B 1 12 ? 32.312 26.922 34.344 1 33.19 12 PRO B C 1
ATOM 1310 O O . PRO B 1 12 ? 32.969 26.359 33.469 1 33.19 12 PRO B O 1
ATOM 1313 N N . TRP B 1 13 ? 31.219 26.188 34.438 1 32.34 13 TRP B N 1
ATOM 1314 C CA . TRP B 1 13 ? 30.328 25.844 33.344 1 32.34 13 TRP B CA 1
ATOM 1315 C C . TRP B 1 13 ? 30.016 27.062 32.5 1 32.34 13 TRP B C 1
ATOM 1317 O O . TRP B 1 13 ? 29.266 27.953 32.906 1 32.34 13 TRP B O 1
ATOM 1327 N N . HIS B 1 14 ? 31.078 27.75 31.922 1 31.45 14 HIS B N 1
ATOM 1328 C CA . HIS B 1 14 ? 30.703 28.812 31 1 31.45 14 HIS B CA 1
ATOM 1329 C C . HIS B 1 14 ? 29.641 28.328 30.016 1 31.45 14 HIS B C 1
ATOM 1331 O O . HIS B 1 14 ? 29.844 27.344 29.312 1 31.45 14 HIS B O 1
ATOM 1337 N N . GLN B 1 15 ? 28.406 28.438 30.344 1 30.47 15 GLN B N 1
ATOM 1338 C CA . GLN B 1 15 ? 27.234 28.391 29.484 1 30.47 15 GLN B CA 1
ATOM 1339 C C . GLN B 1 15 ? 27.453 29.219 28.219 1 30.47 15 GLN B C 1
ATOM 1341 O O . GLN B 1 15 ? 27.391 30.453 28.25 1 30.47 15 GLN B O 1
ATOM 1346 N N . GLU B 1 16 ? 28.5 28.938 27.422 1 33.34 16 GLU B N 1
ATOM 1347 C CA . GLU B 1 16 ? 28.469 29.703 26.188 1 33.34 16 GLU B CA 1
ATOM 1348 C C . GLU B 1 16 ? 27.078 29.688 25.562 1 33.34 16 GLU B C 1
ATOM 1350 O O . GLU B 1 16 ? 26.484 28.625 25.391 1 33.34 16 GLU B O 1
ATOM 1355 N N . ASN B 1 17 ? 26.297 30.75 25.734 1 32.28 17 ASN B N 1
ATOM 1356 C CA . ASN B 1 17 ? 25.062 31.141 25.062 1 32.28 17 ASN B CA 1
ATOM 1357 C C . ASN B 1 17 ? 25.109 30.859 23.562 1 32.28 17 ASN B C 1
ATOM 1359 O O . ASN B 1 17 ? 25.875 31.5 22.828 1 32.28 17 ASN B O 1
ATOM 1363 N N . TRP B 1 18 ? 25.078 29.625 23.094 1 38.5 18 TRP B N 1
ATOM 1364 C CA . TRP B 1 18 ? 24.891 29.375 21.656 1 38.5 18 TRP B CA 1
ATOM 1365 C C . TRP B 1 18 ? 23.75 30.234 21.109 1 38.5 18 TRP B C 1
ATOM 1367 O O . TRP B 1 18 ? 22.594 30.047 21.484 1 38.5 18 TRP B O 1
ATOM 1377 N N . GLU B 1 19 ? 23.984 31.516 20.891 1 35.97 19 GLU B N 1
ATOM 1378 C CA . GLU B 1 19 ? 22.984 32.344 20.203 1 35.97 19 GLU B CA 1
ATOM 1379 C C . GLU B 1 19 ? 22.609 31.734 18.844 1 35.97 19 GLU B C 1
ATOM 1381 O O . GLU B 1 19 ? 23.5 31.359 18.062 1 35.97 19 GLU B O 1
ATOM 1386 N N . PRO B 1 20 ? 21.5 31.25 18.719 1 40.44 20 PRO B N 1
ATOM 1387 C CA . PRO B 1 20 ? 21.094 30.75 17.406 1 40.44 20 PRO B CA 1
ATOM 1388 C C . PRO B 1 20 ? 21.375 31.734 16.281 1 40.44 20 PRO B C 1
ATOM 1390 O O . PRO B 1 20 ? 21.391 32.938 16.5 1 40.44 20 PRO B O 1
ATOM 1393 N N . PRO B 1 21 ? 22.156 31.406 15.367 1 40.94 21 PRO B N 1
ATOM 1394 C CA . PRO B 1 21 ? 22.391 32.375 14.305 1 40.94 21 PRO B CA 1
ATOM 1395 C C . PRO B 1 21 ? 21.109 33.094 13.867 1 40.94 21 PRO B C 1
ATOM 1397 O O . PRO B 1 21 ? 20.016 32.594 14.078 1 40.94 21 PRO B O 1
ATOM 1400 N N . ALA B 1 22 ? 21.141 34.406 13.594 1 40.47 22 ALA B N 1
ATOM 1401 C CA . ALA B 1 22 ? 20.094 35.375 13.273 1 40.47 22 ALA B CA 1
ATOM 1402 C C . ALA B 1 22 ? 19.141 34.812 12.211 1 40.47 22 ALA B C 1
ATOM 1404 O O . ALA B 1 22 ? 19.531 34 11.375 1 40.47 22 ALA B O 1
ATOM 1405 N N . TRP B 1 23 ? 17.812 35.094 12.305 1 43.78 23 TRP B N 1
ATOM 1406 C CA . TRP B 1 23 ? 16.609 34.812 11.523 1 43.78 23 TRP B CA 1
ATOM 1407 C C . TRP B 1 23 ? 16.844 35.094 10.039 1 43.78 23 TRP B C 1
ATOM 1409 O O . TRP B 1 23 ? 16.062 34.656 9.195 1 43.78 23 TRP B O 1
ATOM 1419 N N . GLY B 1 24 ? 17.766 35.969 9.75 1 43.12 24 GLY B N 1
ATOM 1420 C CA . GLY B 1 24 ? 17.984 36.406 8.383 1 43.12 24 GLY B CA 1
ATOM 1421 C C . GLY B 1 24 ? 18.547 35.312 7.492 1 43.12 24 GLY B C 1
ATOM 1422 O O . GLY B 1 24 ? 18.219 35.219 6.305 1 43.12 24 GLY B O 1
ATOM 1423 N N . SER B 1 25 ? 19.531 34.562 8.039 1 49.12 25 SER B N 1
ATOM 1424 C CA . SER B 1 25 ? 20.172 33.562 7.195 1 49.12 25 SER B CA 1
ATOM 1425 C C . SER B 1 25 ? 19.234 32.375 6.934 1 49.12 25 SER B C 1
ATOM 1427 O O . SER B 1 25 ? 19.266 31.781 5.855 1 49.12 25 SER B O 1
ATOM 1429 N N . LEU B 1 26 ? 18.438 32.031 7.891 1 45.47 26 LEU B N 1
ATOM 1430 C CA . LEU B 1 26 ? 17.5 30.938 7.66 1 45.47 26 LEU B CA 1
ATOM 1431 C C . LEU B 1 26 ? 16.375 31.375 6.715 1 45.47 26 LEU B C 1
ATOM 1433 O O . LEU B 1 26 ? 15.852 30.562 5.953 1 45.47 26 LEU B O 1
ATOM 1437 N N . GLU B 1 27 ? 16 32.656 6.785 1 46.97 27 GLU B N 1
ATOM 1438 C CA . GLU B 1 27 ? 15.07 33.188 5.812 1 46.97 27 GLU B CA 1
ATOM 1439 C C . GLU B 1 27 ? 15.664 33.219 4.41 1 46.97 27 GLU B C 1
ATOM 1441 O O . GLU B 1 27 ? 14.977 32.906 3.434 1 46.97 27 GLU B O 1
ATOM 1446 N N . MET B 1 28 ? 16.953 33.5 4.324 1 47.5 28 MET B N 1
ATOM 1447 C CA . MET B 1 28 ? 17.594 33.5 3.014 1 47.5 28 MET B CA 1
ATOM 1448 C C . MET B 1 28 ? 17.688 32.062 2.465 1 47.5 28 MET B C 1
ATOM 1450 O O . MET B 1 28 ? 17.453 31.844 1.275 1 47.5 28 MET B O 1
ATOM 1454 N N . LEU B 1 29 ? 17.969 31.094 3.389 1 47.66 29 LEU B N 1
ATOM 1455 C CA . LEU B 1 29 ? 18.016 29.719 2.914 1 47.66 29 LEU B CA 1
ATOM 1456 C C . LEU B 1 29 ? 16.609 29.219 2.605 1 47.66 29 LEU B C 1
ATOM 1458 O O . LEU B 1 29 ? 16.406 28.516 1.613 1 47.66 29 LEU B O 1
ATOM 1462 N N . ALA B 1 30 ? 15.617 29.562 3.387 1 46.75 30 ALA B N 1
ATOM 1463 C CA . ALA B 1 30 ? 14.234 29.234 3.078 1 46.75 30 ALA B CA 1
ATOM 1464 C C . ALA B 1 30 ? 13.766 29.953 1.816 1 46.75 30 ALA B C 1
ATOM 1466 O O . ALA B 1 30 ? 13.07 29.359 0.981 1 46.75 30 ALA B O 1
ATOM 1467 N N . ARG B 1 31 ? 14.109 31.141 1.583 1 46.22 31 ARG B N 1
ATOM 1468 C CA . ARG B 1 31 ? 13.797 31.875 0.359 1 46.22 31 ARG B CA 1
ATOM 1469 C C . ARG B 1 31 ? 14.57 31.297 -0.828 1 46.22 31 ARG B C 1
ATOM 1471 O O . ARG B 1 31 ? 14.039 31.219 -1.939 1 46.22 31 ARG B O 1
ATOM 1478 N N . SER B 1 32 ? 15.859 30.969 -0.63 1 45.88 32 SER B N 1
ATOM 1479 C CA . SER B 1 32 ? 16.594 30.328 -1.727 1 45.88 32 SER B CA 1
ATOM 1480 C C . SER B 1 32 ? 15.992 28.984 -2.082 1 45.88 32 SER B C 1
ATOM 1482 O O . SER B 1 32 ? 15.859 28.641 -3.262 1 45.88 32 SER B O 1
ATOM 1484 N N . LEU B 1 33 ? 15.617 28.203 -1.073 1 44.66 33 LEU B N 1
ATOM 1485 C CA . LEU B 1 33 ? 14.961 26.938 -1.349 1 44.66 33 LEU B CA 1
ATOM 1486 C C . LEU B 1 33 ? 13.531 27.156 -1.833 1 44.66 33 LEU B C 1
ATOM 1488 O O . LEU B 1 33 ? 13.047 26.438 -2.705 1 44.66 33 LEU B O 1
ATOM 1492 N N . ALA B 1 34 ? 12.883 28.141 -1.331 1 40.5 34 ALA B N 1
ATOM 1493 C CA . ALA B 1 34 ? 11.578 28.516 -1.874 1 40.5 34 ALA B CA 1
ATOM 1494 C C . ALA B 1 34 ? 11.719 29.125 -3.27 1 40.5 34 ALA B C 1
ATOM 1496 O O . ALA B 1 34 ? 10.828 28.969 -4.109 1 40.5 34 ALA B O 1
ATOM 1497 N N . LYS B 1 35 ? 12.758 29.969 -3.535 1 40.41 35 LYS B N 1
ATOM 1498 C CA . LYS B 1 35 ? 12.961 30.516 -4.879 1 40.41 35 LYS B CA 1
ATOM 1499 C C . LYS B 1 35 ? 13.219 29.391 -5.883 1 40.41 35 LYS B C 1
ATOM 1501 O O . LYS B 1 35 ? 12.922 29.531 -7.07 1 40.41 35 LYS B O 1
ATOM 1506 N N . HIS B 1 36 ? 14.016 28.359 -5.543 1 40.12 36 HIS B N 1
ATOM 1507 C CA . HIS B 1 36 ? 14.109 27.281 -6.516 1 40.12 36 HIS B CA 1
ATOM 1508 C C . HIS B 1 36 ? 12.758 26.625 -6.742 1 40.12 36 HIS B C 1
ATOM 1510 O O . HIS B 1 36 ? 12.602 25.812 -7.66 1 40.12 36 HIS B O 1
ATOM 1516 N N . PHE B 1 37 ? 11.875 26.797 -5.727 1 38.19 37 PHE B N 1
ATOM 1517 C CA . PHE B 1 37 ? 10.547 26.266 -6.016 1 38.19 37 PHE B CA 1
ATOM 1518 C C . PHE B 1 37 ? 9.688 27.328 -6.691 1 38.19 37 PHE B C 1
ATOM 1520 O O . PHE B 1 37 ? 8.469 27.156 -6.824 1 38.19 37 PHE B O 1
ATOM 1527 N N . GLN B 1 38 ? 10.156 28.547 -6.707 1 34.19 38 GLN B N 1
ATOM 1528 C CA . GLN B 1 38 ? 9.352 29.5 -7.473 1 34.19 38 GLN B CA 1
ATOM 1529 C C . GLN B 1 38 ? 9.422 29.203 -8.969 1 34.19 38 GLN B C 1
ATOM 1531 O O . GLN B 1 38 ? 10.5 29.281 -9.57 1 34.19 38 GLN B O 1
ATOM 1536 N N . HIS B 1 39 ? 8.711 28.312 -9.5 1 30.98 39 HIS B N 1
ATOM 1537 C CA . HIS B 1 39 ? 8.516 28.234 -10.938 1 30.98 39 HIS B CA 1
ATOM 1538 C C . HIS B 1 39 ? 8.164 29.594 -11.531 1 30.98 39 HIS B C 1
ATOM 1540 O O . HIS B 1 39 ? 7.473 30.391 -10.906 1 30.98 39 HIS B O 1
ATOM 1546 N N . PRO B 1 40 ? 8.969 30.266 -12.359 1 32 40 PRO B N 1
ATOM 1547 C CA . PRO B 1 40 ? 8.414 31.344 -13.188 1 32 40 PRO B CA 1
ATOM 1548 C C . PRO B 1 40 ? 6.969 31.094 -13.602 1 32 40 PRO B C 1
ATOM 1550 O O . PRO B 1 40 ? 6.543 29.938 -13.688 1 32 40 PRO B O 1
ATOM 1553 N N . SER B 1 41 ? 6.082 32.094 -13.344 1 31.95 41 SER B N 1
ATOM 1554 C CA . SER B 1 41 ? 4.68 32.125 -13.742 1 31.95 41 SER B CA 1
ATOM 1555 C C . SER B 1 41 ? 4.508 31.766 -15.211 1 31.95 41 SER B C 1
ATOM 1557 O O . SER B 1 41 ? 3.527 32.156 -15.844 1 31.95 41 SER B O 1
ATOM 1559 N N . ARG B 1 42 ? 5.543 31.438 -15.984 1 29.33 42 ARG B N 1
ATOM 1560 C CA . ARG B 1 42 ? 4.984 31.25 -17.328 1 29.33 42 ARG B CA 1
ATOM 1561 C C . ARG B 1 42 ? 3.699 30.438 -17.266 1 29.33 42 ARG B C 1
ATOM 1563 O O . ARG B 1 42 ? 3.562 29.547 -16.438 1 29.33 42 ARG B O 1
ATOM 1570 N N . ARG B 1 43 ? 2.58 31.031 -17.703 1 31.25 43 ARG B N 1
ATOM 1571 C CA . ARG B 1 43 ? 1.24 30.547 -18.016 1 31.25 43 ARG B CA 1
ATOM 1572 C C . ARG B 1 43 ? 1.289 29.125 -18.562 1 31.25 43 ARG B C 1
ATOM 1574 O O . ARG B 1 43 ? 0.353 28.672 -19.219 1 31.25 43 ARG B O 1
ATOM 1581 N N . GLY B 1 44 ? 2.566 28.656 -18.781 1 27.72 44 GLY B N 1
ATOM 1582 C CA . GLY B 1 44 ? 2.363 27.406 -19.469 1 27.72 44 GLY B CA 1
ATOM 1583 C C . GLY B 1 44 ? 1.435 26.453 -18.734 1 27.72 44 GLY B C 1
ATOM 1584 O O . GLY B 1 44 ? 1.514 26.328 -17.516 1 27.72 44 GLY B O 1
ATOM 1585 N N . GLY B 1 45 ? 0.227 26.375 -19.172 1 27.89 45 GLY B N 1
ATOM 1586 C CA . GLY B 1 45 ? -0.708 25.328 -18.797 1 27.89 45 GLY B CA 1
ATOM 1587 C C . GLY B 1 45 ? -0.031 24 -18.484 1 27.89 45 GLY B C 1
ATOM 1588 O O . GLY B 1 45 ? 0.642 23.438 -19.344 1 27.89 45 GLY B O 1
ATOM 1589 N N . PHE B 1 46 ? 0.739 24.016 -17.453 1 30.61 46 PHE B N 1
ATOM 1590 C CA . PHE B 1 46 ? 1.057 22.625 -17.156 1 30.61 46 PHE B CA 1
ATOM 1591 C C . PHE B 1 46 ? -0.121 21.719 -17.5 1 30.61 46 PHE B C 1
ATOM 1593 O O . PHE B 1 46 ? -1.229 21.922 -17 1 30.61 46 PHE B O 1
ATOM 1600 N N . PRO B 1 47 ? -0.12 21.266 -18.766 1 33.41 47 PRO B N 1
ATOM 1601 C CA . PRO B 1 47 ? -1.195 20.281 -18.875 1 33.41 47 PRO B CA 1
ATOM 1602 C C . PRO B 1 47 ? -1.386 19.469 -17.594 1 33.41 47 PRO B C 1
ATOM 1604 O O . PRO B 1 47 ? -0.409 18.984 -17.016 1 33.41 47 PRO B O 1
ATOM 1607 N N . GLY B 1 48 ? -1.979 20.078 -16.578 1 32.47 48 GLY B N 1
ATOM 1608 C CA . GLY B 1 48 ? -2.41 19.078 -15.602 1 32.47 48 GLY B CA 1
ATOM 1609 C C . GLY B 1 48 ? -2.383 17.672 -16.141 1 32.47 48 GLY B C 1
ATOM 1610 O O . GLY B 1 48 ? -2.76 17.438 -17.297 1 32.47 48 GLY B O 1
ATOM 1611 N N . SER B 1 49 ? -1.248 17.062 -16.031 1 35.03 49 SER B N 1
ATOM 1612 C CA . SER B 1 49 ? -1.486 15.664 -16.359 1 35.03 49 SER B CA 1
ATOM 1613 C C . SER B 1 49 ? -2.969 15.32 -16.266 1 35.03 49 SER B C 1
ATOM 1615 O O . SER B 1 49 ? -3.553 15.367 -15.18 1 35.03 49 SER B O 1
ATOM 1617 N N . ARG B 1 50 ? -3.789 15.906 -17.109 1 36.41 50 ARG B N 1
ATOM 1618 C CA . ARG B 1 50 ? -5.098 15.266 -17.234 1 36.41 50 ARG B CA 1
ATOM 1619 C C . ARG B 1 50 ? -5.07 13.859 -16.641 1 36.41 50 ARG B C 1
ATOM 1621 O O . ARG B 1 50 ? -4.234 13.039 -17.031 1 36.41 50 ARG B O 1
ATOM 1628 N N . GLY B 1 51 ? -5.281 13.781 -15.438 1 41.34 51 GLY B N 1
ATOM 1629 C CA . GLY B 1 51 ? -5.539 12.406 -15.039 1 41.34 51 GLY B CA 1
ATOM 1630 C C . GLY B 1 51 ? -5.926 11.508 -16.203 1 41.34 51 GLY B C 1
ATOM 1631 O O . GLY B 1 51 ? -6.715 11.906 -17.062 1 41.34 51 GLY B O 1
ATOM 1632 N N . GLU B 1 52 ? -4.996 11.031 -16.875 1 45.09 52 GLU B N 1
ATOM 1633 C CA . GLU B 1 52 ? -5.574 10.023 -17.75 1 45.09 52 GLU B CA 1
ATOM 1634 C C . GLU B 1 52 ? -7.031 9.75 -17.406 1 45.09 52 GLU B C 1
ATOM 1636 O O . GLU B 1 52 ? -7.383 9.648 -16.219 1 45.09 52 GLU B O 1
ATOM 1641 N N . ALA B 1 53 ? -7.984 10.383 -18 1 49 53 ALA B N 1
ATOM 1642 C CA . ALA B 1 53 ? -9.383 9.984 -17.875 1 49 53 ALA B CA 1
ATOM 1643 C C . ALA B 1 53 ? -9.508 8.578 -17.297 1 49 53 ALA B C 1
ATOM 1645 O O . ALA B 1 53 ? -9.227 7.59 -17.969 1 49 53 ALA B O 1
ATOM 1646 N N . SER B 1 54 ? -9.062 8.492 -15.953 1 60.22 54 SER B N 1
ATOM 1647 C CA . SER B 1 54 ? -8.977 7.199 -15.281 1 60.22 54 SER B CA 1
ATOM 1648 C C . SER B 1 54 ? -10.227 6.363 -15.547 1 60.22 54 SER B C 1
ATOM 1650 O O . SER B 1 54 ? -11.352 6.836 -15.344 1 60.22 54 SER B O 1
ATOM 1652 N N . ASP B 1 55 ? -10.227 5.695 -16.594 1 83.38 55 ASP B N 1
ATOM 1653 C CA . ASP B 1 55 ? -11.266 4.684 -16.75 1 83.38 55 ASP B CA 1
ATOM 1654 C C . ASP B 1 55 ? -11.602 4.023 -15.414 1 83.38 55 ASP B C 1
ATOM 1656 O O . ASP B 1 55 ? -11.914 2.83 -15.367 1 83.38 55 ASP B O 1
ATOM 1660 N N . GLY B 1 56 ? -11.25 4.863 -14.18 1 95.44 56 GLY B N 1
ATOM 1661 C CA . GLY B 1 56 ? -11.602 4.348 -12.867 1 95.44 56 GLY B CA 1
ATOM 1662 C C . GLY B 1 56 ? -10.539 3.443 -12.273 1 95.44 56 GLY B C 1
ATOM 1663 O O . GLY B 1 56 ? -10.68 2.963 -11.148 1 95.44 56 GLY B O 1
ATOM 1664 N N . LYS B 1 57 ? -9.461 3.301 -13.031 1 97.38 57 LYS B N 1
ATOM 1665 C CA . LYS B 1 57 ? -8.383 2.42 -12.586 1 97.38 57 LYS B CA 1
ATOM 1666 C C . LYS B 1 57 ? -7.367 3.184 -11.742 1 97.38 57 LYS B C 1
ATOM 1668 O O . LYS B 1 57 ? -7.262 4.41 -11.844 1 97.38 57 LYS B O 1
ATOM 1673 N N . CYS B 1 58 ? -6.617 2.51 -10.945 1 98.56 58 CYS B N 1
ATOM 1674 C CA . CYS B 1 58 ? -5.602 3.027 -10.039 1 98.56 58 CYS B CA 1
ATOM 1675 C C . CYS B 1 58 ? -4.715 4.047 -10.734 1 98.56 58 CYS B C 1
ATOM 1677 O O . CYS B 1 58 ? -4.027 3.719 -11.703 1 98.56 58 CYS B O 1
ATOM 1679 N N . CYS B 1 59 ? -4.715 5.301 -10.203 1 98.5 59 CYS B N 1
ATOM 1680 C CA . CYS B 1 59 ? -3.898 6.359 -10.789 1 98.5 59 CYS B CA 1
ATOM 1681 C C . CYS B 1 59 ? -3.59 7.441 -9.758 1 98.5 59 CYS B C 1
ATOM 1683 O O . CYS B 1 59 ? -4.141 7.43 -8.656 1 98.5 59 CYS B O 1
ATOM 1685 N N . LEU B 1 60 ? -2.617 8.281 -10.141 1 98.69 60 LEU B N 1
ATOM 1686 C CA . LEU B 1 60 ? -2.186 9.391 -9.305 1 98.69 60 LEU B CA 1
ATOM 1687 C C . LEU B 1 60 ? -3.107 10.594 -9.477 1 98.69 60 LEU B C 1
ATOM 1689 O O . LEU B 1 60 ? -3.436 10.977 -10.602 1 98.69 60 LEU B O 1
ATOM 1693 N N . LYS B 1 61 ? -3.602 11.164 -8.367 1 98.5 61 LYS B N 1
ATOM 1694 C CA . LYS B 1 61 ? -4.406 12.383 -8.344 1 98.5 61 LYS B CA 1
ATOM 1695 C C . LYS B 1 61 ? -3.795 13.43 -7.418 1 98.5 61 LYS B C 1
ATOM 1697 O O . LYS B 1 61 ? -2.787 13.164 -6.758 1 98.5 61 LYS B O 1
ATOM 1702 N N . SER B 1 62 ? -4.336 14.586 -7.418 1 98.38 62 SER B N 1
ATOM 1703 C CA . SER B 1 62 ? -3.797 15.664 -6.59 1 98.38 62 SER B CA 1
ATOM 1704 C C . SER B 1 62 ? -4.914 16.531 -6.012 1 98.38 62 SER B C 1
ATOM 1706 O O . SER B 1 62 ? -5.965 16.688 -6.633 1 98.38 62 SER B O 1
ATOM 1708 N N . LEU B 1 63 ? -4.695 17.062 -4.875 1 98.44 63 LEU B N 1
ATOM 1709 C CA . LEU B 1 63 ? -5.617 17.922 -4.141 1 98.44 63 LEU B CA 1
ATOM 1710 C C . LEU B 1 63 ? -4.855 18.969 -3.314 1 98.44 63 LEU B C 1
ATOM 1712 O O . LEU B 1 63 ? -3.875 18.625 -2.645 1 98.44 63 LEU B O 1
ATOM 1716 N N . LYS B 1 64 ? -5.273 20.141 -3.41 1 98.69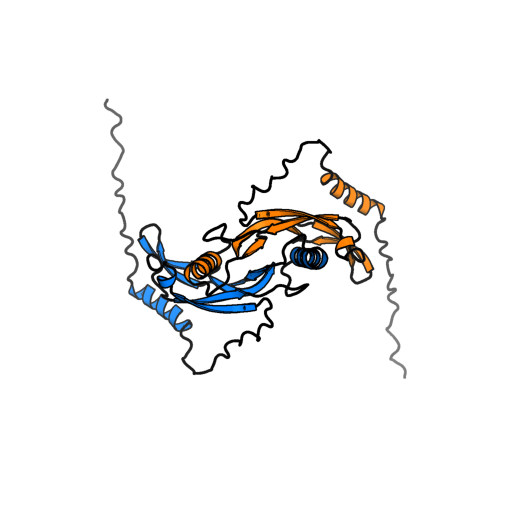 64 LYS B N 1
ATOM 1717 C CA . LYS B 1 64 ? -4.664 21.125 -2.523 1 98.69 64 LYS B CA 1
ATOM 1718 C C . LYS B 1 64 ? -5.145 20.953 -1.086 1 98.69 64 LYS B C 1
ATOM 1720 O O . LYS B 1 64 ? -6.352 20.938 -0.827 1 98.69 64 LYS B O 1
ATOM 1725 N N . VAL B 1 65 ? -4.238 20.891 -0.162 1 98.62 65 VAL B N 1
ATOM 1726 C CA . VAL B 1 65 ? -4.562 20.656 1.242 1 98.62 65 VAL B CA 1
ATOM 1727 C C . VAL B 1 65 ? -3.967 21.781 2.1 1 98.62 65 VAL B C 1
ATOM 1729 O O . VAL B 1 65 ? -2.771 22.062 2.006 1 98.62 65 VAL B O 1
ATOM 1732 N N . SER B 1 66 ? -4.871 22.328 2.895 1 98.38 66 SER B N 1
ATOM 1733 C CA . SER B 1 66 ? -4.434 23.297 3.904 1 98.38 66 SER B CA 1
ATOM 1734 C C . SER B 1 66 ? -4.195 22.609 5.246 1 98.38 66 SER B C 1
ATOM 1736 O O . SER B 1 66 ? -5.047 21.859 5.727 1 98.38 66 SER B O 1
ATOM 1738 N N . PHE B 1 67 ? -3.031 22.984 5.84 1 98.5 67 PHE B N 1
ATOM 1739 C CA . PHE B 1 67 ? -2.74 22.406 7.141 1 98.5 67 PHE B CA 1
ATOM 1740 C C . PHE B 1 67 ? -3.723 22.906 8.195 1 98.5 67 PHE B C 1
ATOM 1742 O O . PHE B 1 67 ? -4.004 22.203 9.172 1 98.5 67 PHE B O 1
ATOM 1749 N N . GLN B 1 68 ? -4.242 24.031 7.977 1 98.19 68 GLN B N 1
ATOM 1750 C CA . GLN B 1 68 ? -5.305 24.516 8.852 1 98.19 68 GLN B CA 1
ATOM 1751 C C . GLN B 1 68 ? -6.551 23.656 8.742 1 98.19 68 GLN B C 1
ATOM 1753 O O . GLN B 1 68 ? -7.145 23.281 9.766 1 98.19 68 GLN B O 1
ATOM 1758 N N . ASP B 1 69 ? -6.934 23.281 7.547 1 97.12 69 ASP B N 1
ATOM 1759 C CA . ASP B 1 69 ? -8.164 22.547 7.305 1 97.12 69 ASP B CA 1
ATOM 1760 C C . ASP B 1 69 ? -8.094 21.156 7.938 1 97.12 69 ASP B C 1
ATOM 1762 O O . ASP B 1 69 ? -9.125 20.578 8.289 1 97.12 69 ASP B O 1
ATOM 1766 N N . ILE B 1 70 ? -6.863 20.672 8.109 1 97.25 70 ILE B N 1
ATOM 1767 C CA . ILE B 1 70 ? -6.762 19.328 8.664 1 97.25 70 IL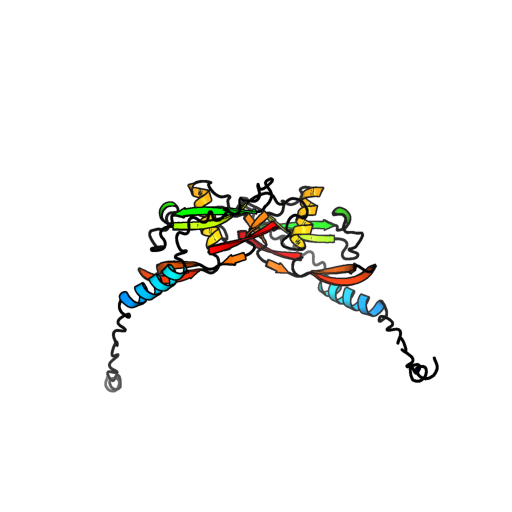E B CA 1
ATOM 1768 C C . ILE B 1 70 ? -6.367 19.406 10.133 1 97.25 70 ILE B C 1
ATOM 1770 O O . ILE B 1 70 ? -6.016 18.391 10.742 1 97.25 70 ILE B O 1
ATOM 1774 N N . GLY B 1 71 ? -6.293 20.578 10.641 1 97.19 71 GLY B N 1
ATOM 1775 C CA . GLY B 1 71 ? -6.09 20.781 12.07 1 97.19 71 GLY B CA 1
ATOM 1776 C C . GLY B 1 71 ? -4.629 20.734 12.477 1 97.19 71 GLY B C 1
ATOM 1777 O O . GLY B 1 71 ? -4.309 20.453 13.633 1 97.19 71 GLY B O 1
ATOM 1778 N N . TRP B 1 72 ? -3.736 21 11.555 1 97.81 72 TRP B N 1
ATOM 1779 C CA . TRP B 1 72 ? -2.316 20.875 11.859 1 97.81 72 TRP B CA 1
ATOM 1780 C C . TRP B 1 72 ? -1.641 22.234 11.938 1 97.81 72 TRP B C 1
ATOM 1782 O O . TRP B 1 72 ? -0.414 22.328 12.023 1 97.81 72 TRP B O 1
ATOM 1792 N N . SER B 1 73 ? -2.373 23.234 12 1 97.31 73 SER B N 1
ATOM 1793 C CA . SER B 1 73 ? -1.796 24.578 11.984 1 97.31 73 SER B CA 1
ATOM 1794 C C . SER B 1 73 ? -1.206 24.938 13.344 1 97.31 73 SER B C 1
ATOM 1796 O O . SER B 1 73 ? -0.5 25.938 13.469 1 97.31 73 SER B O 1
ATOM 1798 N N . ASP B 1 74 ? -1.456 24.203 14.336 1 97.12 74 ASP B N 1
ATOM 1799 C CA . ASP B 1 74 ? -0.889 24.469 15.656 1 97.12 74 ASP B CA 1
ATOM 1800 C C . ASP B 1 74 ? 0.598 24.109 15.695 1 97.12 74 ASP B C 1
ATOM 1802 O O . ASP B 1 74 ? 1.339 24.625 16.531 1 97.12 74 ASP B O 1
ATOM 1806 N N . TRP B 1 75 ? 0.98 23.188 14.844 1 97.81 75 TRP B N 1
ATOM 1807 C CA . TRP B 1 75 ? 2.385 22.797 14.914 1 97.81 75 TRP B CA 1
ATOM 1808 C C . TRP B 1 75 ? 3.072 23.016 13.57 1 97.81 75 TRP B C 1
ATOM 1810 O O . TRP B 1 75 ? 4.289 23.219 13.508 1 97.81 75 TRP B O 1
ATOM 1820 N N . VAL B 1 76 ? 2.365 22.938 12.469 1 98.5 76 VAL B N 1
ATOM 1821 C CA . VAL B 1 76 ? 2.959 23.25 11.164 1 98.5 76 VAL B CA 1
ATOM 1822 C C . VAL B 1 76 ? 2.834 24.75 10.883 1 98.5 76 VAL B C 1
ATOM 1824 O O . VAL B 1 76 ? 1.726 25.281 10.781 1 98.5 76 VAL B O 1
ATOM 1827 N N . ILE B 1 77 ? 3.941 25.344 10.688 1 98.69 77 ILE B N 1
ATOM 1828 C CA . ILE B 1 77 ? 3.98 26.797 10.523 1 98.69 77 ILE B CA 1
ATOM 1829 C C . ILE B 1 77 ? 4.031 27.156 9.047 1 98.69 77 ILE B C 1
ATOM 1831 O O . ILE B 1 77 ? 3.371 28.094 8.602 1 98.69 77 ILE B O 1
ATOM 1835 N N . ALA B 1 78 ? 4.891 26.453 8.266 1 98.5 78 ALA B N 1
ATOM 1836 C CA . ALA B 1 78 ? 5 26.688 6.824 1 98.5 78 ALA B CA 1
ATOM 1837 C C . ALA B 1 78 ? 5.352 25.391 6.094 1 98.5 78 ALA B C 1
ATOM 1839 O O . ALA B 1 78 ? 6.074 24.547 6.629 1 98.5 78 ALA B O 1
ATOM 1840 N N . PRO B 1 79 ? 4.922 25.141 4.75 1 98.38 79 PRO B N 1
ATOM 1841 C CA . PRO B 1 79 ? 3.963 26.031 4.105 1 98.38 79 PRO B CA 1
ATOM 1842 C C . PRO B 1 79 ? 2.566 25.953 4.715 1 98.38 79 PRO B C 1
ATOM 1844 O O . PRO B 1 79 ? 2.328 25.125 5.602 1 98.38 79 PRO B O 1
ATOM 1847 N N . HIS B 1 80 ? 1.642 26.875 4.336 1 98.44 80 HIS B N 1
ATOM 1848 C CA . HIS B 1 80 ? 0.274 26.828 4.844 1 98.44 80 HIS B CA 1
ATOM 1849 C C . HIS B 1 80 ? -0.535 25.75 4.145 1 98.44 80 HIS B C 1
ATOM 1851 O O . HIS B 1 80 ? -1.492 25.219 4.711 1 98.44 80 HIS B O 1
ATOM 1857 N N . SER B 1 81 ? -0.154 25.547 2.861 1 98.75 81 SER B N 1
ATOM 1858 C CA . SER B 1 81 ? -0.828 24.547 2.035 1 98.75 81 SER B CA 1
ATOM 1859 C C . SER B 1 81 ? 0.132 23.922 1.029 1 98.75 81 SER B C 1
ATOM 1861 O O . SER B 1 81 ? 1.252 24.406 0.849 1 98.75 81 SER B O 1
ATOM 1863 N N . TYR B 1 82 ? -0.233 22.781 0.525 1 98.56 82 TYR B N 1
ATOM 1864 C CA . TYR B 1 82 ? 0.524 22.125 -0.531 1 98.56 82 TYR B CA 1
ATOM 1865 C C . TYR B 1 82 ? -0.38 21.234 -1.37 1 98.56 82 TYR B C 1
ATOM 1867 O O . TYR B 1 82 ? -1.533 20.984 -1.006 1 98.56 82 TYR B O 1
ATOM 1875 N N . TYR B 1 83 ? 0.072 20.828 -2.473 1 98.56 83 TYR B N 1
ATOM 1876 C CA . TYR B 1 83 ? -0.67 19.891 -3.297 1 98.56 83 TYR B CA 1
ATOM 1877 C C . TYR B 1 83 ? -0.342 18.453 -2.908 1 98.56 83 TYR B C 1
ATOM 1879 O O . TYR B 1 83 ? 0.735 17.938 -3.23 1 98.56 83 TYR B O 1
ATOM 1887 N N . MET B 1 84 ? -1.321 17.891 -2.246 1 98.69 84 MET B N 1
ATOM 1888 C CA . MET B 1 84 ? -1.176 16.484 -1.863 1 98.69 84 MET B CA 1
ATOM 1889 C C . MET B 1 84 ? -1.543 15.57 -3.021 1 98.69 84 MET B C 1
ATOM 1891 O O . MET B 1 84 ? -2.678 15.586 -3.5 1 98.69 84 MET B O 1
ATOM 1895 N N . ARG B 1 85 ? -0.559 14.867 -3.432 1 98.81 85 ARG B N 1
ATOM 1896 C CA . ARG B 1 85 ? -0.848 13.797 -4.387 1 98.81 85 ARG B CA 1
ATOM 1897 C C . ARG B 1 85 ? -1.271 12.523 -3.67 1 98.81 85 ARG B C 1
ATOM 1899 O O . ARG B 1 85 ? -0.811 12.242 -2.561 1 98.81 85 ARG B O 1
ATOM 1906 N N . PHE B 1 86 ? -2.17 11.766 -4.324 1 98.81 86 PHE B N 1
ATOM 1907 C CA . PHE B 1 86 ? -2.652 10.531 -3.711 1 98.81 86 PHE B CA 1
ATOM 1908 C C . PHE B 1 86 ? -3.1 9.539 -4.773 1 98.81 86 PHE B C 1
ATOM 1910 O O . PHE B 1 86 ? -3.293 9.906 -5.934 1 98.81 86 PHE B O 1
ATOM 1917 N N . CYS B 1 87 ? -3.195 8.297 -4.367 1 98.81 87 CYS B N 1
ATOM 1918 C CA . CYS B 1 87 ? -3.555 7.219 -5.281 1 98.81 87 CYS B CA 1
ATOM 1919 C C . CYS B 1 87 ? -5.016 6.82 -5.105 1 98.81 87 CYS B C 1
ATOM 1921 O O . CYS B 1 87 ? -5.504 6.715 -3.979 1 98.81 87 CYS B O 1
ATOM 1923 N N . GLU B 1 88 ? -5.66 6.633 -6.219 1 98.44 88 GLU B N 1
ATOM 1924 C CA . GLU B 1 88 ? -7.074 6.266 -6.172 1 98.44 88 GLU B CA 1
ATOM 1925 C C . GLU B 1 88 ? -7.469 5.449 -7.398 1 98.44 88 GLU B C 1
ATOM 1927 O O . GLU B 1 88 ? -6.934 5.656 -8.492 1 98.44 88 GLU B O 1
ATOM 1932 N N . GLY B 1 89 ? -8.484 4.586 -7.195 1 98.06 89 GLY B N 1
ATOM 1933 C CA . GLY B 1 89 ? -9.023 3.805 -8.297 1 98.06 89 GLY B CA 1
ATOM 1934 C C . GLY B 1 89 ? -8.984 2.309 -8.039 1 98.06 89 GLY B C 1
ATOM 1935 O O . GLY B 1 89 ? -8.414 1.859 -7.043 1 98.06 89 GLY B O 1
ATOM 1936 N N . SER B 1 90 ? -9.523 1.527 -8.953 1 97.62 90 SER B N 1
ATOM 1937 C CA . SER B 1 90 ? -9.602 0.077 -8.82 1 97.62 90 SER B CA 1
ATOM 1938 C C . SER B 1 90 ? -8.32 -0.595 -9.312 1 97.62 90 SER B C 1
ATOM 1940 O O . SER B 1 90 ? -7.57 -0.009 -10.094 1 97.62 90 SER B O 1
ATOM 1942 N N . CYS B 1 91 ? -8.133 -1.742 -8.797 1 97.94 91 CYS B N 1
ATOM 1943 C CA . CYS B 1 91 ? -7 -2.578 -9.188 1 97.94 91 CYS B CA 1
ATOM 1944 C C . CYS B 1 91 ? -7.48 -3.881 -9.82 1 97.94 91 CYS B C 1
ATOM 1946 O O . CYS B 1 91 ? -7.453 -4.934 -9.18 1 97.94 91 CYS B O 1
ATOM 1948 N N . PRO B 1 92 ? -7.863 -3.771 -11.047 1 93.94 92 PRO B N 1
ATOM 1949 C CA . PRO B 1 92 ? -8.312 -5 -11.703 1 93.94 92 PRO B CA 1
ATOM 1950 C C . PRO B 1 92 ? -7.184 -6 -11.93 1 93.94 92 PRO B C 1
ATOM 1952 O O . PRO B 1 92 ? -6.02 -5.688 -11.68 1 93.94 92 PRO B O 1
ATOM 1955 N N . HIS B 1 93 ? -7.594 -7.105 -12.43 1 90.12 93 HIS B N 1
ATOM 1956 C CA . HIS B 1 93 ? -6.648 -8.195 -12.625 1 90.12 93 HIS B CA 1
ATOM 1957 C C . HIS B 1 93 ? -5.445 -7.746 -13.445 1 90.12 93 HIS B C 1
ATOM 1959 O O . HIS B 1 93 ? -5.605 -7.227 -14.555 1 90.12 93 HIS B O 1
ATOM 1965 N N . ASN B 1 94 ? -4.227 -7.914 -12.844 1 86.81 94 ASN B N 1
ATOM 1966 C CA . ASN B 1 94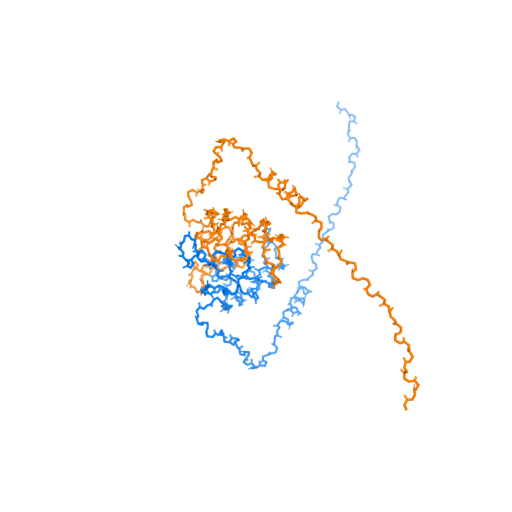 ? -2.918 -7.691 -13.453 1 86.81 94 ASN B CA 1
ATOM 1967 C C . ASN B 1 94 ? -2.705 -6.223 -13.805 1 86.81 94 ASN B C 1
ATOM 1969 O O . ASN B 1 94 ? -1.988 -5.906 -14.758 1 86.81 94 ASN B O 1
ATOM 1973 N N . TYR B 1 95 ? -3.373 -5.348 -13.141 1 95.69 95 TYR B N 1
ATOM 1974 C CA . TYR B 1 95 ? -3.15 -3.926 -13.375 1 95.69 95 TYR B CA 1
ATOM 1975 C C . TYR B 1 95 ? -2.102 -3.371 -12.422 1 95.69 95 TYR B C 1
ATOM 1977 O O . TYR B 1 95 ? -2.348 -3.266 -11.219 1 95.69 95 TYR B O 1
ATOM 1985 N N . LYS B 1 96 ? -0.953 -2.967 -12.852 1 97.38 96 LYS B N 1
ATOM 1986 C CA . LYS B 1 96 ? 0.176 -2.355 -12.156 1 97.38 96 LYS B CA 1
ATOM 1987 C C . LYS B 1 96 ? 0.477 -3.086 -10.852 1 97.38 96 LYS B C 1
ATOM 1989 O O . LYS B 1 96 ? 0.534 -2.467 -9.789 1 97.38 96 LYS B O 1
ATOM 1994 N N . PRO B 1 97 ? 0.712 -4.383 -10.922 1 98.19 97 PRO B N 1
ATOM 1995 C CA . PRO B 1 97 ? 0.949 -5.145 -9.688 1 98.19 97 PRO B CA 1
ATOM 1996 C C . PRO B 1 97 ? 2.23 -4.723 -8.977 1 98.19 97 PRO B C 1
ATOM 1998 O O . PRO B 1 97 ? 3.275 -4.57 -9.609 1 98.19 97 PRO B O 1
ATOM 2001 N N . ALA B 1 98 ? 2.107 -4.605 -7.652 1 98.31 98 ALA B N 1
ATOM 2002 C CA . ALA B 1 98 ? 3.246 -4.188 -6.84 1 98.31 98 ALA B CA 1
ATOM 2003 C C . ALA B 1 98 ? 4.203 -5.352 -6.594 1 98.31 98 ALA B C 1
ATOM 2005 O O . ALA B 1 98 ? 5.383 -5.141 -6.309 1 98.31 98 ALA B O 1
ATOM 2006 N N . SER B 1 99 ? 3.723 -6.629 -6.609 1 97.94 99 SER B N 1
ATOM 2007 C CA . SER B 1 99 ? 4.484 -7.805 -6.199 1 97.94 99 SER B CA 1
ATOM 2008 C C . SER B 1 99 ? 3.885 -9.086 -6.781 1 97.94 99 SER B C 1
ATOM 2010 O O . SER B 1 99 ? 2.807 -9.055 -7.375 1 97.94 99 SER B O 1
ATOM 2012 N N . MET B 1 100 ? 4.668 -10.148 -6.602 1 97.19 100 MET B N 1
ATOM 2013 C CA . MET B 1 100 ? 4.109 -11.453 -6.938 1 97.19 100 MET B CA 1
ATOM 2014 C C . MET B 1 100 ? 2.875 -11.75 -6.09 1 97.19 100 MET B C 1
ATOM 2016 O O . MET B 1 100 ? 1.875 -12.258 -6.602 1 97.19 100 MET B O 1
ATOM 2020 N N . HIS B 1 101 ? 2.959 -11.328 -4.863 1 98.56 101 HIS B N 1
ATOM 2021 C CA . HIS B 1 101 ? 1.812 -11.5 -3.979 1 98.56 101 HIS B CA 1
ATOM 2022 C C . HIS B 1 101 ? 0.582 -10.789 -4.531 1 98.56 101 HIS B C 1
ATOM 2024 O O . HIS B 1 101 ? -0.521 -11.336 -4.512 1 98.56 101 HIS B O 1
ATOM 2030 N N . ALA B 1 102 ? 0.792 -9.594 -4.961 1 98.56 102 ALA B N 1
ATOM 2031 C CA . ALA B 1 102 ? -0.332 -8.82 -5.484 1 98.56 102 ALA B CA 1
ATOM 2032 C C . ALA B 1 102 ? -0.974 -9.523 -6.676 1 98.56 102 ALA B C 1
ATOM 2034 O O . ALA B 1 102 ? -2.195 -9.484 -6.844 1 98.56 102 ALA B O 1
ATOM 2035 N N . GLN B 1 103 ? -0.142 -10.102 -7.531 1 98.12 103 GLN B N 1
ATOM 2036 C CA . GLN B 1 103 ? -0.666 -10.844 -8.672 1 98.12 103 GLN B CA 1
ATOM 2037 C C . GLN B 1 103 ? -1.522 -12.016 -8.219 1 98.12 103 GLN B C 1
ATOM 2039 O O . GLN B 1 103 ? -2.617 -12.234 -8.742 1 98.12 103 GLN B O 1
ATOM 2044 N N . ILE B 1 104 ? -1.05 -12.719 -7.281 1 98.19 104 ILE B N 1
ATOM 2045 C CA . ILE B 1 104 ? -1.762 -13.883 -6.762 1 98.19 104 ILE B CA 1
ATOM 2046 C C . ILE B 1 104 ? -3.068 -13.438 -6.109 1 98.19 104 ILE B C 1
ATOM 2048 O O . ILE B 1 104 ? -4.129 -14.008 -6.379 1 98.19 104 ILE B O 1
ATOM 2052 N N . GLN B 1 105 ? -2.945 -12.43 -5.25 1 98.12 105 GLN B N 1
ATOM 2053 C CA . GLN B 1 105 ? -4.129 -11.922 -4.566 1 98.12 105 GLN B CA 1
ATOM 2054 C C . GLN B 1 105 ? -5.195 -11.484 -5.562 1 98.12 105 GLN B C 1
ATOM 2056 O O . GLN B 1 105 ? -6.387 -11.695 -5.336 1 98.12 105 GLN B O 1
ATOM 2061 N N . SER B 1 106 ? -4.715 -10.844 -6.605 1 97.81 106 SER B N 1
ATOM 2062 C CA . SER B 1 106 ? -5.633 -10.414 -7.656 1 97.81 106 SER B CA 1
ATOM 2063 C C . SER B 1 106 ? -6.359 -11.602 -8.273 1 97.81 106 SER B C 1
ATOM 2065 O O . SER B 1 106 ? -7.57 -11.547 -8.508 1 97.81 106 SER B O 1
ATOM 2067 N N . ARG B 1 107 ? -5.695 -12.641 -8.562 1 97.44 107 ARG B N 1
ATOM 2068 C CA . ARG B 1 107 ? -6.289 -13.844 -9.148 1 97.44 107 ARG B CA 1
ATOM 2069 C C . ARG B 1 107 ? -7.27 -14.492 -8.18 1 97.44 107 ARG B C 1
ATOM 2071 O O . ARG B 1 107 ? -8.367 -14.883 -8.57 1 97.44 107 ARG B O 1
ATOM 2078 N N . VAL B 1 108 ? -6.824 -14.609 -6.938 1 97.94 108 VAL B N 1
ATOM 2079 C CA . VAL B 1 108 ? -7.688 -15.195 -5.914 1 97.94 108 VAL B CA 1
ATOM 2080 C C . VAL B 1 108 ? -8.992 -14.414 -5.828 1 97.94 108 VAL B C 1
ATOM 2082 O O . VAL B 1 108 ? -10.078 -15 -5.809 1 97.94 108 VAL B O 1
ATOM 2085 N N . HIS B 1 109 ? -8.836 -13.094 -5.805 1 97.44 109 HIS B N 1
ATOM 2086 C CA . HIS B 1 109 ? -10.023 -12.258 -5.707 1 97.44 109 HIS B CA 1
ATOM 2087 C C . HIS B 1 109 ? -10.93 -12.445 -6.922 1 97.44 109 HIS B C 1
ATOM 2089 O O . HIS B 1 109 ? -12.156 -12.539 -6.781 1 97.44 109 HIS B O 1
ATOM 2095 N N . SER B 1 110 ? -10.305 -12.445 -8.109 1 96.19 110 SER B N 1
ATOM 2096 C CA . SER B 1 110 ? -11.078 -12.508 -9.344 1 96.19 110 SER B CA 1
ATOM 2097 C C . SER B 1 110 ? -11.805 -13.844 -9.461 1 96.19 110 SER B C 1
ATOM 2099 O O . SER B 1 110 ? -12.93 -13.906 -9.969 1 96.19 110 SER B O 1
ATOM 2101 N N . LEU B 1 111 ? -11.273 -14.852 -9.008 1 96.5 111 LEU B N 1
ATOM 2102 C CA . LEU B 1 111 ? -11.781 -16.188 -9.266 1 96.5 111 LEU B CA 1
ATOM 2103 C C . LEU B 1 111 ? -12.703 -16.656 -8.148 1 96.5 111 LEU B C 1
ATOM 2105 O O . LEU B 1 111 ? -13.625 -17.438 -8.375 1 96.5 111 LEU B O 1
ATOM 2109 N N . SER B 1 112 ? -12.5 -16.203 -6.844 1 95.44 112 SER B N 1
ATOM 2110 C CA . SER B 1 112 ? -13.273 -16.812 -5.758 1 95.44 112 SER B CA 1
ATOM 2111 C C . SER B 1 112 ? -13.758 -15.742 -4.777 1 95.44 112 SER B C 1
ATOM 2113 O O . SER B 1 112 ? -14.578 -16.031 -3.904 1 95.44 112 SER B O 1
ATOM 2115 N N . LYS B 1 113 ? -13.289 -14.562 -4.77 1 96.44 113 LYS B N 1
ATOM 2116 C CA . LYS B 1 113 ? -13.617 -13.469 -3.859 1 96.44 113 LYS B CA 1
ATOM 2117 C C . LYS B 1 113 ? -13.234 -13.812 -2.422 1 96.44 113 LYS B C 1
ATOM 2119 O O . LYS B 1 113 ? -13.719 -13.188 -1.477 1 96.44 113 LYS B O 1
ATOM 2124 N N . ALA B 1 114 ? -12.398 -14.805 -2.295 1 97.12 114 ALA B N 1
ATOM 2125 C CA . ALA B 1 114 ? -12.008 -15.273 -0.967 1 97.12 114 ALA B CA 1
ATOM 2126 C C . ALA B 1 114 ? -11.047 -14.281 -0.301 1 97.12 114 ALA B C 1
ATOM 2128 O O . ALA B 1 114 ? -10.891 -14.297 0.921 1 97.12 114 ALA B O 1
ATOM 2129 N N . ALA B 1 115 ? -10.414 -13.469 -1.058 1 97.44 115 ALA B N 1
ATOM 2130 C CA . ALA B 1 115 ? -9.562 -12.383 -0.578 1 97.44 115 ALA B CA 1
ATOM 2131 C C . ALA B 1 115 ? -9.961 -11.055 -1.215 1 97.44 115 ALA B C 1
ATOM 2133 O O . ALA B 1 115 ? -10.539 -11.031 -2.307 1 97.44 115 ALA B O 1
ATOM 2134 N N . PRO B 1 116 ? -9.719 -9.969 -0.537 1 97.44 116 PRO B N 1
ATOM 2135 C CA . PRO B 1 116 ? -9.992 -8.68 -1.183 1 97.44 116 PRO B CA 1
ATOM 2136 C C . PRO B 1 116 ? -9.117 -8.438 -2.41 1 97.44 116 PRO B C 1
ATOM 2138 O O . PRO B 1 116 ? -8.102 -9.117 -2.594 1 97.44 116 PRO B O 1
ATOM 2141 N N . PRO B 1 117 ? -9.555 -7.543 -3.232 1 98 117 PRO B N 1
ATOM 2142 C CA . PRO B 1 117 ? -8.641 -7.141 -4.305 1 98 117 PRO B CA 1
ATOM 2143 C C . PRO B 1 117 ? -7.43 -6.363 -3.787 1 98 117 PRO B C 1
ATOM 2145 O O . PRO B 1 117 ? -7.469 -5.824 -2.678 1 98 117 PRO B O 1
ATOM 2148 N N . PRO B 1 118 ? -6.301 -6.332 -4.594 1 98.5 118 PRO B N 1
ATOM 2149 C CA . PRO B 1 118 ? -5.246 -5.379 -4.246 1 98.5 118 PRO B CA 1
ATOM 2150 C C . PRO B 1 118 ? -5.75 -3.941 -4.16 1 98.5 118 PRO B C 1
ATOM 2152 O O . PRO B 1 118 ? -6.793 -3.613 -4.727 1 98.5 118 PRO B O 1
ATOM 2155 N N . CYS B 1 119 ? -4.988 -3.145 -3.51 1 98.62 119 CYS B N 1
ATOM 2156 C CA . CYS B 1 119 ? -5.406 -1.769 -3.27 1 98.62 119 CYS B CA 1
ATOM 2157 C C . CYS B 1 119 ? -4.469 -0.786 -3.959 1 98.62 119 CYS B C 1
ATOM 2159 O O . CYS B 1 119 ? -3.254 -0.998 -3.99 1 98.62 119 CYS B O 1
ATOM 2161 N N . CYS B 1 120 ? -5.047 0.274 -4.422 1 98.81 120 CYS B N 1
ATOM 2162 C CA . CYS B 1 120 ? -4.266 1.329 -5.059 1 98.81 120 CYS B CA 1
ATOM 2163 C C . CYS B 1 120 ? -3.549 2.18 -4.02 1 98.81 120 CYS B C 1
ATOM 2165 O O . CYS B 1 120 ? -4.188 2.895 -3.244 1 98.81 120 CYS B O 1
ATOM 2167 N N . VAL B 1 121 ? -2.246 2.08 -4.039 1 98.88 121 VAL B N 1
ATOM 2168 C CA . VAL B 1 121 ? -1.513 2.74 -2.965 1 98.88 121 VAL B CA 1
ATOM 2169 C C . VAL B 1 121 ? -0.245 3.385 -3.521 1 98.88 121 VAL B C 1
ATOM 2171 O O . VAL B 1 121 ? 0.194 3.053 -4.625 1 98.88 121 VAL B O 1
ATOM 2174 N N . PRO B 1 122 ? 0.347 4.309 -2.752 1 98.81 122 PRO B N 1
ATOM 2175 C CA . PRO B 1 122 ? 1.606 4.918 -3.188 1 98.81 122 PRO B CA 1
ATOM 2176 C C . PRO B 1 122 ? 2.721 3.891 -3.383 1 98.81 122 PRO B C 1
ATOM 2178 O O . PRO B 1 122 ? 2.842 2.951 -2.594 1 98.81 122 PRO B O 1
ATOM 2181 N N . ALA B 1 123 ? 3.48 4.141 -4.398 1 98.56 123 ALA B N 1
ATOM 2182 C CA . ALA B 1 123 ? 4.621 3.279 -4.695 1 98.56 123 ALA B CA 1
ATOM 2183 C C . ALA B 1 123 ? 5.941 4.004 -4.434 1 98.56 123 ALA B C 1
ATOM 2185 O O . ALA B 1 123 ? 7.008 3.387 -4.434 1 98.56 123 ALA B O 1
ATOM 2186 N N . GLY B 1 124 ? 5.832 5.367 -4.301 1 98.5 124 GLY B N 1
ATOM 2187 C CA . GLY B 1 124 ? 7.016 6.1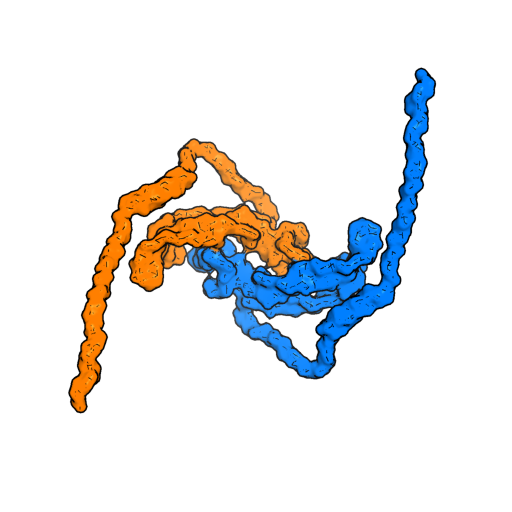8 -4.07 1 98.5 124 GLY B CA 1
ATOM 2188 C C . GLY B 1 124 ? 6.691 7.574 -3.566 1 98.5 124 GLY B C 1
ATOM 2189 O O . GLY B 1 124 ? 5.57 8.055 -3.732 1 98.5 124 GLY B O 1
ATOM 2190 N N . TYR B 1 125 ? 7.762 8.164 -2.998 1 98.69 125 TYR B N 1
ATOM 2191 C CA . TYR B 1 125 ? 7.574 9.484 -2.404 1 98.69 125 TYR B CA 1
ATOM 2192 C C . TYR B 1 125 ? 8.742 10.406 -2.73 1 98.69 125 TYR B C 1
ATOM 2194 O O . TYR B 1 125 ? 9.883 9.953 -2.836 1 98.69 125 TYR B O 1
ATOM 2202 N N . ASP B 1 126 ? 8.43 11.641 -2.881 1 98.75 126 ASP B N 1
ATOM 2203 C CA . ASP B 1 126 ? 9.422 12.703 -2.742 1 98.75 126 ASP B CA 1
ATOM 2204 C C . ASP B 1 126 ? 9.305 13.391 -1.386 1 98.75 126 ASP B C 1
ATOM 2206 O O . ASP B 1 126 ? 8.219 13.469 -0.815 1 98.75 126 ASP B O 1
ATOM 2210 N N . PRO B 1 127 ? 10.461 13.883 -0.9 1 98.69 127 PRO B N 1
ATOM 2211 C CA . PRO B 1 127 ? 10.43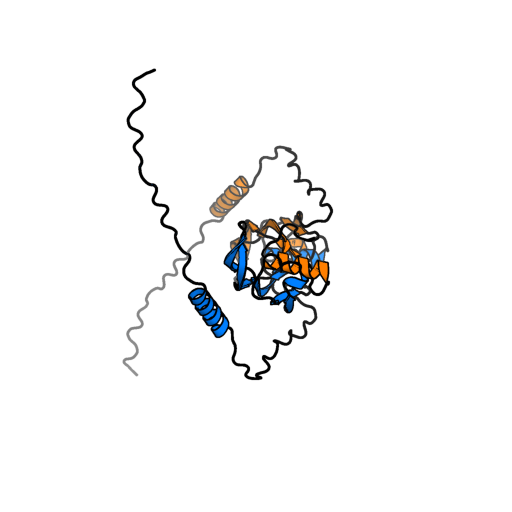8 14.57 0.394 1 98.69 127 PRO B CA 1
ATOM 2212 C C . PRO B 1 127 ? 9.898 16 0.295 1 98.69 127 PRO B C 1
ATOM 2214 O O . PRO B 1 127 ? 9.805 16.547 -0.803 1 98.69 127 PRO B O 1
ATOM 2217 N N . MET B 1 128 ? 9.461 16.5 1.412 1 98.69 128 MET B N 1
ATOM 2218 C CA . MET B 1 128 ? 9.023 17.891 1.536 1 98.69 128 MET B CA 1
ATOM 2219 C C . MET B 1 128 ? 9.5 18.5 2.854 1 98.69 128 MET B C 1
ATOM 2221 O O . MET B 1 128 ? 9.461 17.828 3.893 1 98.69 128 MET B O 1
ATOM 2225 N N . VAL B 1 129 ? 9.977 19.656 2.781 1 98.75 129 VAL B N 1
ATOM 2226 C CA . VAL B 1 129 ? 10.398 20.359 3.986 1 98.75 129 VAL B CA 1
ATOM 2227 C C . VAL B 1 129 ? 9.203 21.047 4.633 1 98.75 129 VAL B C 1
ATOM 2229 O O . VAL B 1 129 ? 8.414 21.703 3.953 1 98.75 129 VAL B O 1
ATOM 2232 N N . LEU B 1 130 ? 9.078 20.906 5.918 1 98.62 130 LEU B N 1
ATOM 2233 C CA . LEU B 1 130 ? 8.094 21.641 6.699 1 98.62 130 LEU B CA 1
ATOM 2234 C C . LEU B 1 130 ? 8.766 22.438 7.809 1 98.62 130 LEU B C 1
ATOM 2236 O O . LEU B 1 130 ? 9.688 21.953 8.469 1 98.62 130 LEU B O 1
ATOM 2240 N N . MET B 1 131 ? 8.383 23.641 7.934 1 98.75 131 MET B N 1
ATOM 2241 C CA . MET B 1 131 ? 8.703 24.422 9.125 1 98.75 131 MET B CA 1
ATOM 2242 C C . MET B 1 131 ? 7.664 24.203 10.219 1 98.75 131 MET B C 1
ATOM 2244 O O . MET B 1 131 ? 6.465 24.375 9.984 1 98.75 131 MET B O 1
ATOM 2248 N N . HIS B 1 132 ? 8.117 23.75 11.414 1 98.5 132 HIS B N 1
ATOM 2249 C CA . HIS B 1 132 ? 7.137 23.344 12.414 1 98.5 132 HIS B CA 1
ATOM 2250 C C . HIS B 1 132 ? 7.695 23.484 13.82 1 98.5 132 HIS B C 1
ATOM 2252 O O . HIS B 1 132 ? 8.898 23.719 14 1 98.5 132 HIS B O 1
ATOM 2258 N N . LEU B 1 133 ? 6.809 23.484 14.758 1 98.31 133 LEU B N 1
ATOM 2259 C CA . LEU B 1 133 ? 7.207 23.484 16.156 1 98.31 133 LEU B CA 1
ATOM 2260 C C . LEU B 1 133 ? 7.516 22.078 16.656 1 98.31 133 LEU B C 1
ATOM 2262 O O . LEU B 1 133 ? 6.723 21.156 16.438 1 98.31 133 LEU B O 1
ATOM 2266 N N . ASP B 1 134 ? 8.727 21.875 17.281 1 96.31 134 ASP B N 1
ATOM 2267 C CA . ASP B 1 134 ? 9.07 20.547 17.781 1 96.31 134 ASP B CA 1
ATOM 2268 C C . ASP B 1 134 ? 8.477 20.312 19.156 1 96.31 134 ASP B C 1
ATOM 2270 O O . ASP B 1 134 ? 7.625 21.078 19.625 1 96.31 134 ASP B O 1
ATOM 2274 N N . SER B 1 135 ? 8.812 19.188 19.734 1 94.94 135 SER B N 1
ATOM 2275 C CA . SER B 1 135 ? 8.195 18.766 20.984 1 94.94 135 SER B CA 1
ATOM 2276 C C . SER B 1 135 ? 8.469 19.766 22.109 1 94.94 135 SER B C 1
ATOM 2278 O O . SER B 1 135 ? 7.727 19.828 23.094 1 94.94 135 SER B O 1
ATOM 2280 N N . GLU B 1 136 ? 9.469 20.578 21.969 1 96.25 136 GLU B N 1
ATOM 2281 C CA . GLU B 1 136 ? 9.828 21.578 22.984 1 96.25 136 GLU B CA 1
ATOM 2282 C C . GLU B 1 136 ? 9.258 22.938 22.625 1 96.25 136 GLU B C 1
ATOM 2284 O O . GLU B 1 136 ? 9.508 23.922 23.328 1 96.25 136 GLU B O 1
ATOM 2289 N N . GLY B 1 137 ? 8.57 23.047 21.562 1 96 137 GLY B N 1
ATOM 2290 C CA . GLY B 1 137 ? 7.957 24.297 21.156 1 96 137 GLY B CA 1
ATOM 2291 C C . GLY B 1 137 ? 8.898 25.188 20.359 1 96 137 GLY B C 1
ATOM 2292 O O . GLY B 1 137 ? 8.633 26.375 20.203 1 96 137 GLY B O 1
ATOM 2293 N N . ARG B 1 138 ? 10.008 24.594 19.953 1 97.56 138 ARG B N 1
ATOM 2294 C CA . ARG B 1 138 ? 10.961 25.359 19.141 1 97.56 138 ARG B CA 1
ATOM 2295 C C . ARG B 1 138 ? 10.625 25.234 17.656 1 97.56 138 ARG B C 1
ATOM 2297 O O . ARG B 1 138 ? 10.227 24.172 17.188 1 97.56 138 ARG B O 1
ATOM 2304 N N . LEU B 1 139 ? 10.828 26.359 16.984 1 98.12 139 LEU B N 1
ATOM 2305 C CA . LEU B 1 139 ? 10.617 26.391 15.547 1 98.12 139 LEU B CA 1
ATOM 2306 C C . LEU B 1 139 ? 11.758 25.688 14.812 1 98.12 139 LEU B C 1
ATOM 2308 O O . LEU B 1 139 ? 12.922 26.062 14.961 1 98.12 139 LEU B O 1
ATOM 2312 N N . VAL B 1 140 ? 11.5 24.672 14.047 1 98.56 140 VAL B N 1
ATOM 2313 C CA . VAL B 1 140 ? 12.516 23.938 13.297 1 98.56 140 VAL B CA 1
ATOM 2314 C C . VAL B 1 140 ? 12.023 23.672 11.875 1 98.56 140 VAL B C 1
ATOM 2316 O O . VAL B 1 140 ? 10.828 23.797 11.594 1 98.56 140 VAL B O 1
ATOM 2319 N N . SER B 1 141 ? 12.969 23.375 10.969 1 98.19 141 SER B N 1
ATOM 2320 C CA . SER B 1 141 ? 12.68 22.875 9.625 1 98.19 141 SER B CA 1
ATOM 2321 C C . SER B 1 141 ? 13.133 21.438 9.445 1 98.19 141 SER B C 1
ATOM 2323 O O . SER B 1 141 ? 14.289 21.109 9.727 1 98.19 141 SER B O 1
ATOM 2325 N N . SER B 1 142 ? 12.258 20.609 9.109 1 98 142 SER B N 1
ATOM 2326 C CA . SER B 1 142 ? 12.586 19.203 8.938 1 98 142 SER B CA 1
ATOM 2327 C C . SER B 1 142 ? 12.195 18.703 7.547 1 98 142 SER B C 1
ATOM 2329 O O . SER B 1 142 ? 11.242 19.203 6.949 1 98 142 SER B O 1
ATOM 2331 N N . LEU B 1 143 ? 12.969 17.75 7.062 1 98.5 143 LEU B N 1
ATOM 2332 C CA . LEU B 1 143 ? 12.656 17.062 5.82 1 98.5 143 LEU B CA 1
ATOM 2333 C C . LEU B 1 143 ? 11.812 15.82 6.09 1 98.5 143 LEU B C 1
ATOM 2335 O O . LEU B 1 143 ? 12.281 14.875 6.727 1 98.5 143 LEU B O 1
ATOM 2339 N N . PHE B 1 144 ? 10.625 15.828 5.559 1 98.06 144 PHE B N 1
ATOM 2340 C CA . PHE B 1 144 ? 9.75 14.664 5.66 1 98.06 144 PHE B CA 1
ATOM 2341 C C . PHE B 1 144 ? 9.828 13.82 4.395 1 98.06 144 PHE B C 1
ATOM 2343 O O . PHE B 1 144 ? 9.43 14.273 3.316 1 98.06 144 PHE B O 1
ATOM 2350 N N . GLN B 1 145 ? 10.266 12.594 4.562 1 98 145 GLN B N 1
ATOM 2351 C CA . GLN B 1 145 ? 10.664 11.758 3.438 1 98 145 GLN B CA 1
ATOM 2352 C C . GLN B 1 145 ? 9.445 11.25 2.668 1 98 145 GLN B C 1
ATOM 2354 O O . GLN B 1 145 ? 9.516 11.031 1.457 1 98 145 GLN B O 1
ATOM 2359 N N . ASP B 1 146 ? 8.266 11.07 3.256 1 98.38 146 ASP B N 1
ATOM 2360 C CA . ASP B 1 146 ? 7.105 10.422 2.664 1 98.38 146 ASP B CA 1
ATOM 2361 C C . ASP B 1 146 ? 5.91 11.367 2.613 1 98.38 146 ASP B C 1
ATOM 2363 O O . ASP B 1 146 ? 4.82 11.023 3.08 1 98.38 146 ASP B O 1
ATOM 2367 N N . MET B 1 147 ? 6.18 12.492 1.912 1 98.62 147 MET B N 1
ATOM 2368 C CA . MET B 1 147 ? 5.148 13.523 1.889 1 98.62 147 MET B CA 1
ATOM 2369 C C . MET B 1 147 ? 4.496 13.609 0.513 1 98.62 147 MET B C 1
ATOM 2371 O O . MET B 1 147 ? 3.273 13.727 0.409 1 98.62 147 MET B O 1
ATOM 2375 N N . LEU B 1 148 ? 5.363 13.547 -0.549 1 98.88 148 LEU B N 1
ATOM 2376 C CA . LEU B 1 148 ? 4.84 13.773 -1.891 1 98.88 148 LEU B CA 1
ATOM 2377 C C . LEU B 1 148 ? 4.816 12.484 -2.695 1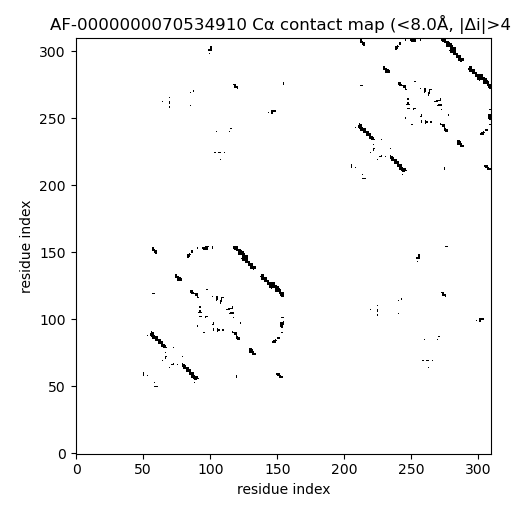 98.88 148 LEU B C 1
ATOM 2379 O O . LEU B 1 148 ? 5.848 12.039 -3.201 1 98.88 148 LEU B O 1
ATOM 2383 N N . VAL B 1 149 ? 3.645 11.945 -2.912 1 98.88 149 VAL B N 1
ATOM 2384 C CA . VAL B 1 149 ? 3.512 10.711 -3.678 1 98.88 149 VAL B CA 1
ATOM 2385 C C . VAL B 1 149 ? 3.955 10.945 -5.121 1 98.88 149 VAL B C 1
ATOM 2387 O O . VAL B 1 149 ? 3.592 11.953 -5.73 1 98.88 149 VAL B O 1
ATOM 2390 N N . THR B 1 150 ? 4.711 9.961 -5.699 1 98.81 150 THR B N 1
ATOM 2391 C CA . THR B 1 150 ? 5.238 10.164 -7.047 1 98.81 150 THR B CA 1
ATOM 2392 C C . THR B 1 150 ? 4.586 9.211 -8.039 1 98.81 150 THR B C 1
ATOM 2394 O O . THR B 1 150 ? 4.496 9.508 -9.227 1 98.81 150 THR B O 1
ATOM 2397 N N . ARG B 1 151 ? 4.141 8.055 -7.57 1 98.75 151 ARG B N 1
ATOM 2398 C CA . ARG B 1 151 ? 3.521 7.043 -8.414 1 98.75 151 ARG B CA 1
ATOM 2399 C C . ARG B 1 151 ? 2.641 6.109 -7.594 1 98.75 151 ARG B C 1
ATOM 2401 O O . ARG B 1 151 ? 2.742 6.07 -6.363 1 98.75 151 ARG B O 1
ATOM 2408 N N . CYS B 1 152 ? 1.751 5.363 -8.273 1 98.88 152 CYS B N 1
ATOM 2409 C CA . CYS B 1 152 ? 0.833 4.438 -7.617 1 98.88 152 CYS B CA 1
ATOM 2410 C C . CYS B 1 152 ? 1.007 3.023 -8.156 1 98.88 152 CYS B C 1
ATOM 2412 O O . CYS B 1 152 ? 1.474 2.838 -9.281 1 98.88 152 CYS B O 1
ATOM 2414 N N . HIS B 1 153 ? 0.701 2.08 -7.344 1 98.75 153 HIS B N 1
ATOM 2415 C CA . HIS B 1 153 ? 0.619 0.689 -7.773 1 98.75 153 HIS B CA 1
ATOM 2416 C C . HIS B 1 153 ? -0.428 -0.074 -6.969 1 98.75 153 HIS B C 1
ATOM 2418 O O . HIS B 1 153 ? -1.04 0.48 -6.055 1 98.75 153 HIS B O 1
ATOM 2424 N N . CYS B 1 154 ? -0.726 -1.29 -7.426 1 98.81 154 CYS B N 1
ATOM 2425 C CA . CYS B 1 154 ? -1.73 -2.141 -6.801 1 98.81 154 CYS B CA 1
ATOM 2426 C C . CYS B 1 154 ? -1.079 -3.17 -5.883 1 98.81 154 CYS B C 1
ATOM 2428 O O . CYS B 1 154 ? -0.375 -4.066 -6.348 1 98.81 154 CYS B O 1
ATOM 2430 N N . ALA B 1 155 ? -1.432 -3.047 -4.539 1 98.38 155 ALA B N 1
ATOM 2431 C CA . ALA B 1 155 ? -0.773 -3.893 -3.547 1 98.38 155 ALA B CA 1
ATOM 2432 C C . ALA B 1 155 ? -1.796 -4.582 -2.65 1 98.38 155 ALA B C 1
ATOM 2434 O O . ALA B 1 155 ? -2.92 -4.098 -2.492 1 98.38 155 ALA B O 1
#

pLDDT: mean 76.37, std 29.53, range [22.06, 98.94]

Foldseek 3Di:
DDDPPDDPDDPPPPPPPPPPPDPVVVVVVVVVVVVVVPDPPPVPPPVPVPPPVPPQAKWKDKDKDACVVVPNVQWFPPDRIDIAIWIGGDDAAPFQAPDPVLNVQNVCCVPPVPHDHFDKGAPAADKDWTFTQDPVRDTDIDIDGHGHGDIIGTD/DPDPPPDPDDPPPPPPPPPPPDPVVVVVVVVVVVVVVPDPPPVPPPVPVPFPVPPQAKWKDKDKDACVVVPNVQWFPPDRIDIAIWIGGDDAAPFQAPDPVLNVQNVCCVPPVPHDHFDKGAPAADKDWTFTQDPVRDTDIDIDGHGHGDIIGTD

Sequence (310 aa):
VGVLQWLLGRLPWHQENWEPPAWGSLEMLARSLAKHFQHPSRRGGFPGSRGEASDGKCCLKSLKVSFQDIGWSDWVIAPHSYYMRFCEGSCPHNYKPASMHAQIQSRVHSLSKAAPPPCCVPAGYDPMVLMHLDSEGRLVSSLFQDMLVTRCHCAVGVLQWLLGRLPWHQENWEPPAWGSLEMLARSLAKHFQHPSRRGGFPGSRGEASDGKCCLKSLKVSFQDIGWSDWVIAPHSYYMRFCEGSCPHNYKPASMHAQIQSRVHSLSKAAPPPCCVPAGYDPMVLMHLDSEGRLVSSLFQDMLVTRCHCA

Organism: Taeniopygia guttata (NCBI:txid59729)

Radius of gyration: 29.75 Å; Cα contacts (8 Å, |Δi|>4): 490; chains: 2; bounding box: 58×73×117 Å

InterPro domains:
  IPR001839 Transforming growth factor-beta, C-terminal [PF00019] (57-154)
  IPR001839 Transforming growth factor-beta, C-terminal [PS51362] (40-155)
  IPR001839 Transforming growth factor-beta, C-terminal [SM00204] (58-155)
  IPR015615 Transforming growth factor-beta-like [PTHR11848] (48-155)
  IPR017948 Transforming growth factor beta, conserved site [PS00250] (76-91)
  IPR029034 Cystine-knot cytokine [G3DSA:2.10.90.10] (48-155)
  IPR029034 Cystine-knot cytokine [SSF57501] (52-154)

Secondary structure (DSSP, 8-state):
--GGGTT---------------HHHHHHHHHHHHHTT------------------SBSEEEEEEEETTTTT-TTTEEE-SEEEEEEEESB--TTSSBSSHHHHHHHHHHHHH-SSPPP-EEEEEEEEEEEEEE-TTS-EEEEEEEEEEEEEEEE-/-GGGGTT---------------HHHHHHHHHHHHHTT------------------SBSEEEEEEEETTTTT-TTTEEE-SEEEEEEEESB--TTSSBSSHHHHHHHHHHHHH-SSPPP-EEEEEEEEEEEEEE-TTS-EEEEEEEEEEEEEEEE-

Nearest PDB structures (foldseek):
  5vt2-assembly1_B  TM=8.818E-01  e=2.252E-12  Homo sapiens
  4ui0-assembly1_A  TM=9.120E-01  e=3.356E-11  Homo sapiens
  2h64-assembly1_A-2  TM=9.009E-01  e=1.122E-10  Homo sapiens
  3b4v-assembly2_E  TM=7.873E-01  e=9.413E-10  Homo sapiens
  3b4v-assembly1_A  TM=7.928E-01  e=1.255E-09  Homo sapiens